Protein AF-A0A6N8WAD8-F1 (afdb_monomer)

Sequence (179 aa):
MDSSYLWHLTAAGLAFLLPAGLMLVAASGMSAQRAWDAALGGLAAFCLAGLGYWAAGFAFQFGSVGFFYTDHPELSALLRGWSPLPEGWGVGWIAAGLDGWFLTGPAATPAAMGLFLAHVPWSMTAALLPVLALRGRAPALATLTIALAVGAVVYPLAGNWVQGGGWLAALGSNVGLGH

Foldseek 3Di:
DPPVVVVLLVLLVVLLVQLVVVLCVLLVPDDPVLNVVSNVLSVLLLVLLLVLLLQALLQFQALCLCVVPVVCVLSVQSRDFDAPDDPVQDPQQGQGGHGCGNPDDSSVGPVSVSVSSNCSSVLSNQLSVVLSVCVVVDDSVVSSVSSNCSSNPVVSSVNNCCPNSHVVVCCCVRPNPDD

Solvent-accessible surface area (backbone atoms only — not comparable to full-atom values): 8756 Å² total; per-residue (Å²): 130,60,70,67,60,56,47,53,53,50,52,28,59,54,44,45,51,53,40,53,46,53,52,50,60,71,30,71,85,48,57,72,71,58,24,50,58,43,52,53,54,47,50,52,24,37,51,36,4,40,50,25,20,47,45,38,6,48,6,23,17,40,2,25,31,24,74,76,40,71,93,42,71,66,36,63,50,15,68,35,55,47,50,92,62,63,76,89,74,48,75,41,52,23,58,31,23,70,20,31,54,58,47,44,76,79,29,52,29,74,56,43,51,49,52,46,49,59,44,43,36,56,34,20,34,61,20,44,54,62,36,62,72,37,58,93,75,53,59,68,67,59,38,39,51,48,6,25,45,27,7,27,44,57,46,18,30,56,40,6,20,63,72,18,53,6,35,65,55,24,27,25,82,63,71,67,59,66,123

Radius of gyration: 17.93 Å; Cα contacts (8 Å, |Δi|>4): 319; chains: 1; bounding box: 43×31×56 Å

Nearest PDB structures (foldseek):
  6eu6-assembly1_A  TM=7.842E-01  e=1.563E-03  Candidatus Kuenenia stuttgartensis
  8qj4-assembly1_A  TM=7.627E-01  e=3.677E-03  Shewanella denitrificans OS217

Secondary structure (DSSP, 8-state):
--HHHHHHHHHHHHHTHHHHHHHHHHHTTS-HHHHHHHHHHHHHHHHHHHHHIIIIIHHHHHTTGGGT-TT-GGGTT---EE-SS-GGG-S--BSEE-S-GGG-GGG--HHHHHHHHHHHHHHHHHHHHHHHHTTTTS-HHHHHHHHHHIIIIIHHHHHHHHHSSBTTTTHHHHHS---

Structure (mmCIF, N/CA/C/O backbone):
data_AF-A0A6N8WAD8-F1
#
_entry.id   AF-A0A6N8WAD8-F1
#
loop_
_atom_site.group_PDB
_atom_site.id
_atom_site.type_symbol
_atom_site.label_atom_id
_atom_site.label_alt_id
_atom_site.label_comp_id
_atom_site.label_asym_id
_atom_site.label_entity_id
_atom_site.label_seq_id
_atom_site.pdbx_PDB_ins_code
_atom_site.Cartn_x
_atom_site.Cartn_y
_atom_site.Cartn_z
_atom_site.occupancy
_atom_site.B_iso_or_equiv
_atom_site.auth_seq_id
_atom_site.auth_comp_id
_atom_site.auth_asym_id
_atom_site.auth_atom_id
_atom_site.pdbx_PDB_model_num
ATOM 1 N N . MET A 1 1 ? 24.571 15.460 -0.069 1.00 57.84 1 MET A N 1
ATOM 2 C CA . MET A 1 1 ? 23.224 15.042 -0.508 1.00 57.84 1 MET A CA 1
ATOM 3 C C . MET A 1 1 ? 22.774 16.035 -1.556 1.00 57.84 1 MET A C 1
ATOM 5 O O . MET A 1 1 ? 22.773 17.221 -1.255 1.00 57.84 1 MET A O 1
ATOM 9 N N . ASP A 1 2 ? 22.458 15.571 -2.760 1.00 77.06 2 ASP A N 1
ATOM 10 C CA . ASP A 1 2 ? 21.898 16.427 -3.810 1.00 77.06 2 ASP A CA 1
ATOM 11 C C . ASP A 1 2 ? 20.565 17.036 -3.351 1.00 77.06 2 ASP A C 1
ATOM 13 O O . ASP A 1 2 ? 19.765 16.368 -2.687 1.00 77.06 2 ASP A O 1
ATOM 17 N N . SER A 1 3 ? 20.326 18.302 -3.708 1.00 80.44 3 SER A N 1
ATOM 18 C CA . SER A 1 3 ? 19.136 19.073 -3.301 1.00 80.44 3 SER A CA 1
ATOM 19 C C . SER A 1 3 ? 17.825 18.332 -3.607 1.00 80.44 3 SER A C 1
ATOM 21 O O . SER A 1 3 ? 16.908 18.294 -2.785 1.00 80.44 3 SER A O 1
ATOM 23 N N . SER A 1 4 ? 17.777 17.631 -4.743 1.00 82.00 4 SER A N 1
ATOM 24 C CA . SER A 1 4 ? 16.632 16.820 -5.155 1.00 82.00 4 SER A CA 1
ATOM 25 C C . SER A 1 4 ? 16.329 15.690 -4.170 1.00 82.00 4 SER A C 1
ATOM 27 O O . SER A 1 4 ? 15.173 15.491 -3.815 1.00 82.00 4 SER A O 1
ATOM 29 N N . TYR A 1 5 ? 17.326 14.958 -3.666 1.00 81.44 5 TYR A N 1
ATOM 30 C CA . TYR A 1 5 ? 17.075 13.856 -2.725 1.00 81.44 5 TYR A CA 1
ATOM 31 C C . TYR A 1 5 ? 16.538 14.354 -1.383 1.00 81.44 5 TYR A C 1
ATOM 33 O O . TYR A 1 5 ? 15.631 13.744 -0.817 1.00 81.44 5 TYR A O 1
ATOM 41 N N . LEU A 1 6 ? 17.058 15.483 -0.891 1.00 87.38 6 LEU A N 1
ATOM 42 C CA . LEU A 1 6 ? 16.557 16.104 0.335 1.00 87.38 6 LEU A CA 1
ATOM 43 C C . LEU A 1 6 ? 15.082 16.497 0.192 1.00 87.38 6 LEU A C 1
ATOM 45 O O . LEU A 1 6 ? 14.290 16.247 1.103 1.00 87.38 6 LEU A O 1
ATOM 49 N N . TRP A 1 7 ? 14.708 17.066 -0.956 1.00 89.81 7 TRP A N 1
ATOM 50 C CA . TRP A 1 7 ? 13.322 17.414 -1.252 1.00 89.81 7 TRP A CA 1
ATOM 51 C C . TRP A 1 7 ? 12.400 16.189 -1.231 1.00 89.81 7 TRP A C 1
ATOM 53 O O . TRP A 1 7 ? 11.401 16.203 -0.514 1.00 89.81 7 TRP A O 1
ATOM 63 N N . HIS A 1 8 ? 12.750 15.108 -1.938 1.00 88.88 8 HIS A N 1
ATOM 64 C CA . HIS A 1 8 ? 11.917 13.899 -1.985 1.00 88.88 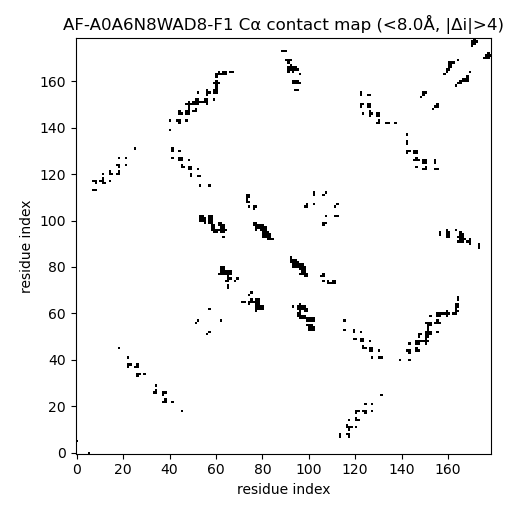8 HIS A CA 1
ATOM 65 C C . HIS A 1 8 ? 11.737 13.259 -0.602 1.00 88.88 8 HIS A C 1
ATOM 67 O O . HIS A 1 8 ? 10.624 12.880 -0.244 1.00 88.88 8 HIS A O 1
ATOM 73 N N . LEU A 1 9 ? 12.800 13.191 0.206 1.00 89.06 9 LEU A N 1
ATOM 74 C CA . LEU A 1 9 ? 12.714 12.669 1.574 1.00 89.06 9 LEU A CA 1
ATOM 75 C C . LEU A 1 9 ? 11.862 13.564 2.479 1.00 89.06 9 LEU A C 1
ATOM 77 O O . LEU A 1 9 ? 11.080 13.058 3.281 1.00 89.06 9 LEU A O 1
ATOM 81 N N . THR A 1 10 ? 11.975 14.885 2.329 1.00 93.19 10 THR A N 1
ATOM 82 C CA . THR A 1 10 ? 11.150 15.839 3.081 1.00 93.19 10 THR A CA 1
ATOM 83 C C . THR A 1 10 ? 9.679 15.698 2.699 1.00 93.19 10 THR A C 1
ATOM 85 O O . THR A 1 10 ? 8.828 15.601 3.579 1.00 93.19 10 THR A O 1
ATOM 88 N N . ALA A 1 11 ? 9.368 15.621 1.404 1.00 94.69 11 ALA A N 1
ATOM 89 C CA . ALA A 1 11 ? 8.007 15.423 0.914 1.00 94.69 11 ALA A CA 1
ATOM 90 C C . ALA A 1 11 ? 7.413 14.088 1.395 1.00 94.69 11 ALA A C 1
ATOM 92 O O . ALA A 1 11 ? 6.287 14.067 1.894 1.00 94.69 11 ALA A O 1
ATOM 93 N N . ALA A 1 12 ? 8.181 12.996 1.327 1.00 92.56 12 ALA A N 1
ATOM 94 C CA . ALA A 1 12 ? 7.777 11.695 1.861 1.00 92.56 12 ALA A CA 1
ATOM 95 C C . ALA A 1 12 ? 7.524 11.753 3.378 1.00 92.56 12 ALA A C 1
ATOM 97 O O . ALA A 1 12 ? 6.513 11.244 3.857 1.00 92.56 12 ALA A O 1
ATOM 98 N N . GLY A 1 13 ? 8.393 12.434 4.133 1.00 93.12 13 GLY A N 1
ATOM 99 C CA . GLY A 1 13 ? 8.212 12.662 5.567 1.00 93.12 13 GLY A CA 1
ATOM 100 C C . GLY A 1 13 ? 6.938 13.450 5.884 1.00 93.12 13 GLY A C 1
ATOM 101 O O . GLY A 1 13 ? 6.168 13.055 6.757 1.00 93.12 13 GLY A O 1
ATOM 102 N N . LEU A 1 14 ? 6.668 14.526 5.141 1.00 96.44 14 LEU A N 1
ATOM 103 C CA . LEU A 1 14 ? 5.450 15.326 5.296 1.00 96.44 14 LEU A CA 1
ATOM 104 C C . LEU A 1 14 ? 4.183 14.546 4.923 1.00 96.44 14 LEU A C 1
ATOM 106 O O . LEU A 1 14 ? 3.140 14.766 5.534 1.00 96.44 14 LEU A O 1
ATOM 110 N N . ALA A 1 15 ? 4.251 13.605 3.980 1.00 96.56 15 ALA A N 1
ATOM 111 C CA . ALA A 1 15 ? 3.099 12.793 3.590 1.00 96.56 15 ALA A CA 1
ATOM 112 C C . ALA A 1 15 ? 2.559 11.925 4.745 1.00 96.56 15 ALA A C 1
ATOM 114 O O . ALA A 1 15 ? 1.361 11.643 4.785 1.00 96.56 15 ALA A O 1
ATOM 115 N N . PHE A 1 16 ? 3.383 11.573 5.742 1.00 95.06 16 PHE A N 1
ATOM 116 C CA . PHE A 1 16 ? 2.923 10.892 6.963 1.00 95.06 16 PHE A CA 1
ATOM 117 C C . PHE A 1 16 ? 2.017 11.754 7.854 1.00 95.06 16 PHE A C 1
ATOM 119 O O . PHE A 1 16 ? 1.284 11.210 8.686 1.00 95.06 16 PHE A O 1
ATOM 126 N N . LEU A 1 17 ? 1.998 13.078 7.669 1.00 95.69 17 LEU A N 1
ATOM 127 C CA . LEU A 1 17 ? 1.079 13.957 8.394 1.00 95.69 17 LEU A CA 1
ATOM 128 C C . LEU A 1 17 ? -0.380 13.713 8.003 1.00 95.69 17 LEU A C 1
ATOM 130 O O . LEU A 1 17 ? -1.265 13.954 8.819 1.00 95.69 17 LEU A O 1
ATOM 134 N N . LEU A 1 18 ? -0.651 13.209 6.797 1.00 96.81 18 LEU A N 1
ATOM 135 C CA . LEU A 1 18 ? -2.012 12.930 6.345 1.00 96.81 18 LEU A CA 1
ATOM 136 C C . LEU A 1 18 ? -2.684 11.779 7.121 1.00 96.81 18 LEU A C 1
ATOM 138 O O . LEU A 1 18 ? -3.733 12.024 7.725 1.00 96.81 18 LEU A O 1
ATOM 142 N N . PRO A 1 19 ? -2.121 10.553 7.181 1.00 95.06 19 PRO A N 1
ATOM 143 C CA . PRO A 1 19 ? -2.725 9.480 7.968 1.00 95.06 19 PRO A CA 1
ATOM 144 C C . PRO A 1 19 ? -2.768 9.823 9.467 1.00 95.06 19 PRO A C 1
ATOM 146 O O . PRO A 1 19 ? -3.762 9.528 10.133 1.00 95.06 19 PRO A O 1
ATOM 149 N N . ALA A 1 20 ? -1.751 10.520 9.989 1.00 92.31 20 ALA A N 1
ATOM 150 C CA . ALA A 1 20 ? -1.756 11.013 11.367 1.00 92.31 20 ALA A CA 1
ATOM 151 C C . ALA A 1 20 ? -2.891 12.026 11.612 1.00 92.31 20 ALA A C 1
ATOM 153 O O . ALA A 1 20 ? -3.643 11.904 12.580 1.00 92.31 20 ALA A O 1
ATOM 154 N N . GLY A 1 21 ? -3.065 12.990 10.707 1.00 93.94 21 GLY A N 1
ATOM 155 C CA . GLY A 1 21 ? -4.125 13.992 10.760 1.00 93.94 21 GLY A CA 1
ATOM 156 C C . GLY A 1 21 ? -5.520 13.371 10.727 1.00 93.94 21 GLY A C 1
ATOM 157 O O . GLY A 1 21 ? -6.372 13.753 11.526 1.00 93.94 21 GLY A O 1
ATOM 158 N N . LEU A 1 22 ? -5.748 12.357 9.886 1.00 93.81 22 LEU A N 1
ATOM 159 C CA . LEU A 1 22 ? -7.024 11.631 9.845 1.00 93.81 22 LEU A CA 1
ATOM 160 C C . LEU A 1 22 ? -7.357 10.955 11.178 1.00 93.81 22 LEU A C 1
ATOM 162 O O . LEU A 1 22 ? -8.504 11.011 11.625 1.00 93.81 22 LEU A O 1
ATOM 166 N N . MET A 1 23 ? -6.368 10.350 11.840 1.00 91.31 23 MET A N 1
ATOM 167 C CA . MET A 1 23 ? -6.565 9.758 13.165 1.00 91.31 23 MET A CA 1
ATOM 168 C C . MET A 1 23 ? -6.922 10.814 14.218 1.00 91.31 23 MET A C 1
ATOM 170 O O . MET A 1 23 ? -7.825 10.586 15.024 1.00 91.31 23 MET A O 1
ATOM 174 N N . LEU A 1 24 ? -6.260 11.975 14.190 1.00 91.56 24 LEU A N 1
ATOM 175 C CA . LEU A 1 24 ? -6.550 13.087 15.100 1.00 91.56 24 LEU A CA 1
ATOM 176 C C . LEU A 1 24 ? -7.954 13.658 14.869 1.00 91.56 24 LEU A C 1
ATOM 178 O O . LEU A 1 24 ? -8.711 13.839 15.824 1.00 91.56 24 LEU A O 1
ATOM 182 N N . VAL A 1 25 ? -8.338 13.881 13.610 1.00 92.00 25 VAL A N 1
ATOM 183 C CA . VAL A 1 25 ? -9.683 14.351 13.243 1.00 92.00 25 VAL A CA 1
ATOM 184 C C . VAL A 1 25 ? -10.740 13.362 13.729 1.00 92.00 25 VAL A C 1
ATOM 186 O O . VAL A 1 25 ? -11.717 13.774 14.356 1.00 92.00 25 VAL A O 1
ATOM 189 N N . ALA A 1 26 ? -10.519 12.060 13.538 1.00 88.19 26 ALA A N 1
ATOM 190 C CA . ALA A 1 26 ? -11.439 11.026 14.002 1.00 88.19 26 ALA A CA 1
ATOM 191 C C . ALA A 1 26 ? -11.616 11.005 15.531 1.00 88.19 26 ALA A C 1
ATOM 193 O O . ALA A 1 26 ? -12.689 10.645 16.012 1.00 88.19 26 ALA A O 1
ATOM 194 N N . ALA A 1 27 ? -10.591 11.391 16.295 1.00 89.00 27 ALA A N 1
ATOM 195 C CA . ALA A 1 27 ? -10.641 11.431 17.755 1.00 89.00 27 ALA A CA 1
ATOM 196 C C . ALA A 1 27 ? -11.227 12.741 18.322 1.00 89.00 27 ALA A C 1
ATOM 198 O O . ALA A 1 27 ? -11.673 12.757 19.468 1.00 89.00 27 ALA A O 1
ATOM 199 N N . SER A 1 28 ? -11.262 13.824 17.537 1.00 88.56 28 SER A N 1
ATOM 200 C CA . SER A 1 28 ? -11.514 15.195 18.022 1.00 88.56 28 SER A CA 1
ATOM 201 C C . SER A 1 28 ? -12.879 15.438 18.689 1.00 88.56 28 SER A C 1
ATOM 203 O O . SER A 1 28 ? -13.003 16.346 19.506 1.00 88.56 28 SER A O 1
ATOM 205 N N . GLY A 1 29 ? -13.894 14.621 18.392 1.00 83.19 29 GLY A N 1
ATOM 206 C CA . GLY A 1 29 ? -15.238 14.712 18.985 1.00 83.19 29 GLY A CA 1
ATOM 207 C C . GLY A 1 29 ? -15.581 13.591 19.971 1.00 83.19 29 GLY A C 1
ATOM 208 O O . GLY A 1 29 ? -16.753 13.398 20.298 1.00 83.19 29 GLY A O 1
ATOM 209 N N . MET A 1 30 ? -14.602 12.786 20.390 1.00 90.56 30 MET A N 1
ATOM 210 C CA . MET A 1 30 ? -14.831 11.609 21.231 1.00 90.56 30 MET A CA 1
ATOM 211 C C . MET A 1 30 ? -14.630 11.909 22.719 1.00 90.56 30 MET A C 1
ATOM 213 O O . MET A 1 30 ? -13.822 12.750 23.101 1.00 90.56 30 MET A O 1
ATOM 217 N N . SER A 1 31 ? -15.330 11.165 23.584 1.00 91.44 31 SER A N 1
ATOM 218 C CA . SER A 1 31 ? -14.981 11.128 25.009 1.00 91.44 31 SER A CA 1
ATOM 219 C C . SER A 1 31 ? -13.583 10.531 25.197 1.00 91.44 31 SER A C 1
ATOM 221 O O . SER A 1 31 ? -13.152 9.718 24.379 1.00 91.44 31 SER A O 1
ATOM 223 N N . ALA A 1 32 ? -12.897 10.874 26.292 1.00 88.88 32 ALA A N 1
ATOM 224 C CA . ALA A 1 32 ? -11.514 10.449 26.538 1.00 88.88 32 ALA A CA 1
ATOM 225 C C . ALA A 1 32 ? -11.300 8.930 26.374 1.00 88.88 32 ALA A C 1
ATOM 227 O O . ALA A 1 32 ? -10.382 8.509 25.676 1.00 88.88 32 ALA A O 1
ATOM 228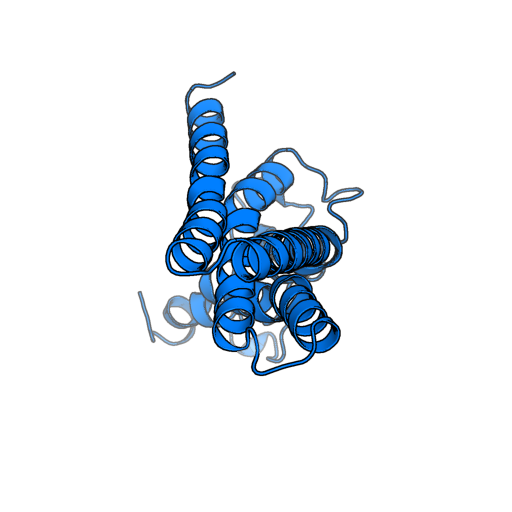 N N . GLN A 1 33 ? -12.201 8.107 26.927 1.00 85.56 33 GLN A N 1
ATOM 229 C CA . GLN A 1 33 ? -12.117 6.648 26.801 1.00 85.56 33 GLN A CA 1
ATOM 230 C C . GLN A 1 33 ? -12.209 6.184 25.338 1.00 85.56 33 GLN A C 1
ATOM 232 O O . GLN A 1 33 ? -11.395 5.392 24.873 1.00 85.56 33 GLN A O 1
ATOM 237 N N . ARG A 1 34 ? -13.173 6.727 24.582 1.00 87.38 34 ARG A N 1
ATOM 238 C CA . ARG A 1 34 ? -13.379 6.377 23.169 1.00 87.38 34 ARG A CA 1
ATOM 239 C C . ARG A 1 34 ? -12.254 6.899 22.281 1.00 87.38 34 ARG A C 1
ATOM 241 O O . ARG A 1 34 ? -11.918 6.248 21.297 1.00 87.38 34 ARG A O 1
ATOM 248 N N . ALA A 1 35 ? -11.676 8.048 22.626 1.00 90.00 35 ALA A N 1
ATOM 249 C CA . ALA A 1 35 ? -10.522 8.614 21.941 1.00 90.00 35 ALA A CA 1
ATOM 250 C C . ALA A 1 35 ? -9.285 7.719 22.102 1.00 90.00 35 ALA A C 1
ATOM 252 O O . ALA A 1 35 ? -8.542 7.542 21.141 1.00 90.00 35 ALA A O 1
ATOM 253 N N . TRP A 1 36 ? -9.094 7.099 23.272 1.00 88.06 36 TRP A N 1
ATOM 254 C CA . TRP A 1 36 ? -7.994 6.160 23.515 1.00 88.06 36 TRP A CA 1
ATOM 255 C C . TRP A 1 36 ? -8.124 4.885 22.688 1.00 88.06 36 TRP A C 1
ATOM 257 O O . TRP A 1 36 ? -7.205 4.531 21.946 1.00 88.06 36 TRP A O 1
ATOM 267 N N . ASP A 1 37 ? -9.301 4.259 22.714 1.00 87.75 37 ASP A N 1
ATOM 268 C CA . ASP A 1 37 ? -9.601 3.109 21.853 1.00 87.75 37 ASP A CA 1
ATOM 269 C C . ASP A 1 37 ? -9.462 3.483 20.368 1.00 87.75 37 ASP A C 1
ATOM 271 O O . ASP A 1 37 ? -9.062 2.670 19.523 1.00 87.75 37 ASP A O 1
ATOM 275 N N . ALA A 1 38 ? -9.760 4.743 20.032 1.00 88.25 38 ALA A N 1
ATOM 276 C CA . ALA A 1 38 ? -9.586 5.258 18.691 1.00 88.25 38 ALA A CA 1
ATOM 277 C C . ALA A 1 38 ? -8.140 5.406 18.256 1.00 88.25 38 ALA A C 1
ATOM 279 O O . ALA A 1 38 ? -7.777 4.886 17.194 1.00 88.25 38 ALA A O 1
ATOM 280 N N . ALA A 1 39 ? -7.323 6.037 19.085 1.00 89.25 39 ALA A N 1
ATOM 281 C CA . ALA A 1 39 ? -5.905 6.199 18.844 1.00 89.25 39 ALA A CA 1
ATOM 282 C C . ALA A 1 39 ? -5.209 4.838 18.715 1.00 89.25 39 ALA A C 1
ATOM 284 O O . ALA A 1 39 ? -4.517 4.609 17.727 1.00 89.25 39 ALA A O 1
ATOM 285 N N . LEU A 1 40 ? -5.457 3.904 19.641 1.00 90.75 40 LEU A N 1
ATOM 286 C CA . LEU A 1 40 ? -4.815 2.585 19.641 1.00 90.75 40 LEU A CA 1
ATOM 287 C C . LEU A 1 40 ? -5.217 1.741 18.429 1.00 90.75 40 LEU A C 1
ATOM 289 O O . LEU A 1 40 ? -4.353 1.227 17.721 1.00 90.75 40 LEU A O 1
ATOM 293 N N . GLY A 1 41 ? -6.519 1.633 18.145 1.00 92.25 41 GLY A N 1
ATOM 294 C CA . GLY A 1 41 ? -6.995 0.880 16.982 1.00 92.25 41 GLY A CA 1
ATOM 295 C C . GLY A 1 41 ? -6.547 1.499 15.656 1.00 92.25 41 GLY A C 1
ATOM 296 O O . GLY A 1 41 ? -6.196 0.779 14.724 1.00 92.25 41 GLY A O 1
ATOM 297 N N . GLY A 1 42 ? -6.513 2.835 15.581 1.00 93.19 42 GLY A N 1
ATOM 298 C CA . GLY A 1 42 ? -6.016 3.558 14.411 1.00 93.19 42 GLY A CA 1
ATOM 299 C C . GLY A 1 42 ? -4.519 3.348 14.199 1.00 93.19 42 GLY A C 1
ATOM 300 O O . GLY A 1 42 ? -4.107 3.052 13.084 1.00 93.19 42 GLY A O 1
ATOM 301 N N . LEU A 1 43 ? -3.720 3.410 15.269 1.00 93.38 43 LEU A N 1
ATOM 302 C CA . LEU A 1 43 ? -2.276 3.188 15.212 1.00 93.38 43 LEU A CA 1
ATOM 303 C C . LEU A 1 43 ? -1.951 1.749 14.802 1.00 93.38 43 LEU A C 1
ATOM 305 O O . LEU A 1 43 ? -1.088 1.526 13.957 1.00 93.38 43 LEU A O 1
ATOM 309 N N . ALA A 1 44 ? -2.671 0.769 15.350 1.00 95.94 44 ALA A N 1
ATOM 310 C CA . ALA A 1 44 ? -2.509 -0.630 14.974 1.00 95.94 44 ALA A CA 1
ATOM 311 C C . ALA A 1 44 ? -2.838 -0.862 13.489 1.00 95.94 44 ALA A C 1
ATOM 313 O O . ALA A 1 44 ? -2.069 -1.516 12.785 1.00 95.94 44 ALA A O 1
ATOM 314 N N . ALA A 1 45 ? -3.936 -0.284 12.991 1.00 96.56 45 ALA A N 1
ATOM 315 C CA . ALA A 1 45 ? -4.299 -0.348 11.577 1.00 96.56 45 ALA A CA 1
ATOM 316 C C . ALA A 1 45 ? -3.263 0.344 10.676 1.00 96.56 45 ALA A C 1
ATOM 318 O O . ALA A 1 45 ? -2.864 -0.219 9.660 1.00 96.56 45 ALA A O 1
ATOM 319 N N . PHE A 1 46 ? -2.794 1.528 11.073 1.00 95.62 46 PHE A N 1
ATOM 320 C CA . PHE A 1 46 ? -1.741 2.280 10.393 1.00 95.62 46 PHE A CA 1
ATOM 321 C C . PHE A 1 46 ? -0.452 1.455 10.255 1.00 95.62 46 PHE A C 1
ATOM 323 O O . PHE A 1 46 ? 0.067 1.294 9.150 1.00 95.62 46 PHE A O 1
ATOM 330 N N . CYS A 1 47 ? 0.029 0.862 11.352 1.00 96.94 47 CYS A N 1
ATOM 331 C CA . CYS A 1 47 ? 1.228 0.025 11.347 1.00 96.94 47 CYS A CA 1
ATOM 332 C C . CYS A 1 47 ? 1.039 -1.245 10.509 1.00 96.94 47 CYS A C 1
ATOM 334 O O . CYS A 1 47 ? 1.923 -1.594 9.730 1.00 96.94 47 CYS A O 1
ATOM 336 N N . LEU A 1 48 ? -0.108 -1.925 10.625 1.00 98.31 48 LEU A N 1
ATOM 337 C CA . LEU A 1 48 ? -0.396 -3.126 9.834 1.00 98.31 48 LEU A CA 1
ATOM 338 C C . LEU A 1 48 ? -0.476 -2.835 8.337 1.00 98.31 48 LEU A C 1
ATOM 340 O O . LEU A 1 48 ? 0.048 -3.615 7.548 1.00 98.31 48 LEU A O 1
ATOM 344 N N . ALA A 1 49 ? -1.089 -1.719 7.940 1.00 98.50 49 ALA A N 1
ATOM 345 C CA . ALA A 1 49 ? -1.127 -1.303 6.544 1.00 98.50 49 ALA A CA 1
ATOM 346 C C . ALA A 1 49 ? 0.286 -1.027 6.012 1.00 98.50 49 ALA A C 1
ATOM 348 O O . ALA A 1 49 ? 0.642 -1.503 4.937 1.00 98.50 49 ALA A O 1
ATOM 349 N N . GLY A 1 50 ? 1.117 -0.332 6.797 1.00 98.25 50 GLY A N 1
ATOM 350 C CA . GLY A 1 50 ? 2.525 -0.098 6.479 1.00 98.25 50 GLY A CA 1
ATOM 351 C C . GLY A 1 50 ? 3.336 -1.380 6.321 1.00 98.25 50 GLY A C 1
ATOM 352 O O . GLY A 1 50 ? 4.058 -1.537 5.340 1.00 98.25 50 GLY A O 1
ATOM 353 N N . LEU A 1 51 ? 3.194 -2.313 7.264 1.00 98.50 51 LEU A N 1
ATOM 354 C CA . LEU A 1 51 ? 3.865 -3.614 7.223 1.00 98.50 51 LEU A CA 1
ATOM 355 C C . LEU A 1 51 ? 3.387 -4.463 6.045 1.00 98.50 51 LEU A C 1
ATOM 357 O O . LEU A 1 51 ? 4.209 -5.077 5.372 1.00 98.50 51 LEU A O 1
ATOM 361 N N . GLY A 1 52 ? 2.083 -4.470 5.764 1.00 98.75 52 GLY A N 1
ATOM 362 C CA . GLY A 1 52 ? 1.522 -5.140 4.594 1.00 98.75 52 GLY A CA 1
ATOM 363 C C . GLY A 1 52 ? 2.066 -4.559 3.291 1.00 98.75 52 GLY A C 1
ATOM 364 O O . GLY A 1 52 ? 2.467 -5.304 2.395 1.00 98.75 52 GLY A O 1
ATOM 365 N N . TYR A 1 53 ? 2.151 -3.229 3.217 1.00 98.75 53 TYR A N 1
ATOM 366 C CA . TYR A 1 53 ? 2.725 -2.539 2.072 1.00 98.75 53 TYR A CA 1
ATOM 367 C C . TYR A 1 53 ? 4.209 -2.869 1.895 1.00 98.75 53 TYR A C 1
ATOM 369 O O . TYR A 1 53 ? 4.635 -3.196 0.797 1.00 98.75 53 TYR A O 1
ATOM 377 N N . TRP A 1 54 ? 4.996 -2.865 2.966 1.00 98.56 54 TRP A N 1
ATOM 378 C CA . TRP A 1 54 ? 6.408 -3.249 2.914 1.00 98.56 54 TRP A CA 1
ATOM 379 C C . TRP A 1 54 ? 6.619 -4.718 2.512 1.00 98.56 54 TRP A C 1
ATOM 381 O O . TRP A 1 54 ? 7.452 -5.014 1.658 1.00 98.56 54 TRP A O 1
ATOM 391 N N . ALA A 1 55 ? 5.866 -5.643 3.111 1.00 98.44 55 ALA A N 1
ATOM 392 C CA . ALA A 1 55 ? 6.059 -7.075 2.902 1.00 98.44 55 ALA A CA 1
ATOM 393 C C . ALA A 1 55 ? 5.667 -7.521 1.484 1.00 98.44 55 ALA A C 1
ATOM 395 O O . ALA A 1 55 ? 6.386 -8.302 0.860 1.00 98.44 55 ALA A O 1
ATOM 396 N N . ALA A 1 56 ? 4.536 -7.021 0.979 1.00 98.38 56 ALA A N 1
ATOM 397 C CA . ALA A 1 56 ? 3.940 -7.471 -0.280 1.00 98.38 56 ALA A CA 1
ATOM 398 C C . ALA A 1 56 ? 3.469 -6.324 -1.180 1.00 98.38 56 ALA A C 1
ATOM 400 O O . ALA A 1 56 ? 3.622 -6.396 -2.398 1.00 98.38 56 ALA A O 1
ATOM 401 N N . GLY A 1 57 ? 2.914 -5.256 -0.605 1.00 98.56 57 GLY A N 1
ATOM 402 C CA . GLY A 1 57 ? 2.288 -4.201 -1.398 1.00 98.56 57 GLY A CA 1
ATOM 403 C C . GLY A 1 57 ? 3.245 -3.476 -2.344 1.00 98.56 57 GLY A C 1
ATOM 404 O O . GLY A 1 57 ? 2.903 -3.251 -3.497 1.00 98.56 57 GLY A O 1
ATOM 405 N N . PHE A 1 58 ? 4.475 -3.185 -1.927 1.00 98.50 58 PHE A N 1
ATOM 406 C CA . PHE A 1 58 ? 5.474 -2.592 -2.810 1.00 98.50 58 PHE A CA 1
ATOM 407 C C . PHE A 1 58 ? 5.718 -3.477 -4.035 1.00 98.50 58 PHE A C 1
ATOM 409 O O . PHE A 1 58 ? 5.778 -2.969 -5.153 1.00 98.50 58 PHE A O 1
ATOM 416 N N . ALA A 1 59 ? 5.795 -4.795 -3.832 1.00 98.12 59 ALA A N 1
ATOM 417 C CA . ALA A 1 59 ? 6.026 -5.735 -4.915 1.00 98.12 59 ALA A CA 1
ATOM 418 C C . ALA A 1 59 ? 4.871 -5.736 -5.916 1.00 98.12 59 ALA A C 1
ATOM 420 O O . ALA A 1 59 ? 5.086 -5.605 -7.119 1.00 98.12 59 ALA A O 1
ATOM 421 N N . PHE A 1 60 ? 3.634 -5.791 -5.422 1.00 98.50 60 PHE A N 1
ATOM 422 C CA . PHE A 1 60 ? 2.464 -5.714 -6.289 1.00 98.50 60 PHE A CA 1
ATOM 423 C C . PHE A 1 60 ? 2.358 -4.381 -7.020 1.00 98.50 60 PHE A C 1
ATOM 425 O O . PHE A 1 60 ? 1.985 -4.373 -8.191 1.00 98.50 60 PHE A O 1
ATOM 432 N N . GLN A 1 61 ? 2.694 -3.273 -6.360 1.00 98.38 61 GLN A N 1
ATOM 433 C CA . GLN A 1 61 ? 2.569 -1.945 -6.941 1.00 98.38 61 GLN A CA 1
ATOM 434 C C . GLN A 1 61 ? 3.659 -1.662 -7.979 1.00 98.38 61 GLN A C 1
ATOM 436 O O . GLN A 1 61 ? 3.343 -1.224 -9.081 1.00 98.38 61 GLN A O 1
ATOM 441 N N . PHE A 1 62 ? 4.923 -1.938 -7.657 1.00 97.62 62 PHE A N 1
ATOM 442 C CA . PHE A 1 62 ? 6.083 -1.480 -8.429 1.00 97.62 62 PHE A CA 1
ATOM 443 C C . PHE A 1 62 ? 7.009 -2.597 -8.914 1.00 97.62 62 PHE A C 1
ATOM 445 O O . PHE A 1 62 ? 8.017 -2.306 -9.546 1.00 97.62 62 PHE A O 1
ATOM 452 N N . GLY A 1 63 ? 6.682 -3.871 -8.695 1.00 96.81 63 GLY A N 1
ATOM 453 C CA . GLY A 1 63 ? 7.546 -5.002 -9.058 1.00 96.81 63 GLY A CA 1
ATOM 454 C C . GLY A 1 63 ? 7.842 -5.171 -10.551 1.00 96.81 63 GLY A C 1
ATOM 455 O O . GLY A 1 63 ? 8.688 -5.977 -10.913 1.00 96.81 63 GLY A O 1
ATOM 456 N N . SER A 1 64 ? 7.174 -4.412 -11.415 1.00 94.56 64 SER A N 1
ATOM 457 C CA . SER A 1 64 ? 7.403 -4.374 -12.863 1.00 94.56 64 SER A CA 1
ATOM 458 C C . SER A 1 64 ? 7.797 -2.990 -13.383 1.00 94.56 64 SER A C 1
ATOM 460 O O . SER A 1 64 ? 7.826 -2.778 -14.594 1.00 94.56 64 SER A O 1
ATOM 462 N N . VAL A 1 65 ? 8.036 -2.021 -12.494 1.00 93.56 65 VAL A N 1
ATOM 463 C CA . VAL A 1 65 ? 8.209 -0.610 -12.870 1.00 93.56 65 VAL A CA 1
ATOM 464 C C . VAL A 1 65 ? 9.437 -0.394 -13.760 1.00 93.56 65 VAL A C 1
ATOM 466 O O . VAL A 1 65 ? 9.430 0.491 -14.612 1.00 93.56 65 VAL A O 1
ATOM 469 N N . GLY A 1 66 ? 10.464 -1.241 -13.641 1.00 92.06 66 GLY A N 1
ATOM 470 C CA . GLY A 1 66 ? 11.687 -1.147 -14.436 1.00 92.06 66 GLY A CA 1
ATOM 471 C C . GLY A 1 66 ? 11.466 -1.306 -15.944 1.00 92.06 66 GLY A C 1
ATOM 472 O O . GLY A 1 66 ? 12.260 -0.784 -16.720 1.00 92.06 66 GLY A O 1
ATOM 473 N N . PHE A 1 67 ? 10.371 -1.944 -16.382 1.00 88.06 67 PHE A N 1
ATOM 474 C CA . PHE A 1 67 ? 10.034 -2.038 -17.809 1.00 88.06 67 PHE A CA 1
ATOM 475 C C . PHE A 1 67 ? 9.686 -0.691 -18.446 1.00 88.06 67 PHE A C 1
ATOM 477 O O . PHE A 1 67 ? 9.864 -0.524 -19.649 1.00 88.06 67 PHE A O 1
ATOM 484 N N . PHE A 1 68 ? 9.173 0.251 -17.656 1.00 84.81 68 PHE A N 1
ATOM 485 C CA . PHE A 1 68 ? 8.632 1.520 -18.156 1.00 84.81 68 PHE A CA 1
ATOM 486 C C . PHE A 1 68 ? 9.570 2.699 -17.905 1.00 84.81 68 PHE A C 1
ATOM 488 O O . PHE A 1 68 ? 9.399 3.759 -18.496 1.00 84.81 68 PHE A O 1
ATOM 495 N N . TYR A 1 69 ? 10.576 2.504 -17.052 1.00 86.38 69 TYR A N 1
ATOM 496 C CA . TYR A 1 69 ? 11.556 3.512 -16.662 1.00 86.38 69 TYR A CA 1
ATOM 497 C C . TYR A 1 69 ? 12.970 3.025 -16.998 1.00 86.38 69 TYR A C 1
ATOM 499 O O . TYR A 1 69 ? 13.823 2.882 -16.123 1.00 86.38 69 TYR A O 1
ATOM 507 N N . THR A 1 70 ? 13.218 2.755 -18.283 1.00 83.94 70 THR A N 1
ATOM 508 C CA . THR A 1 70 ? 14.478 2.174 -18.785 1.00 83.94 70 THR A CA 1
ATOM 509 C C . THR A 1 70 ? 15.698 3.068 -18.570 1.00 83.94 70 THR A C 1
ATOM 511 O O . THR A 1 70 ? 16.811 2.562 -18.457 1.00 83.94 70 THR A O 1
ATOM 514 N N . ASP A 1 71 ? 15.492 4.381 -18.445 1.00 87.44 71 ASP A N 1
ATOM 515 C CA . ASP A 1 71 ? 16.555 5.355 -18.166 1.00 87.44 71 ASP A CA 1
ATOM 516 C C . ASP A 1 71 ? 16.991 5.362 -16.686 1.00 87.44 71 ASP A C 1
ATOM 518 O O . ASP A 1 71 ? 17.933 6.061 -16.309 1.00 87.44 71 ASP A O 1
ATOM 522 N N . HIS A 1 72 ? 16.332 4.569 -15.832 1.00 88.12 72 HIS A N 1
ATOM 523 C CA . HIS A 1 72 ? 16.625 4.444 -14.406 1.00 88.12 72 HIS A CA 1
ATOM 524 C C . HIS A 1 72 ? 17.212 3.057 -14.078 1.00 88.12 72 HIS A C 1
ATOM 526 O O . HIS A 1 72 ? 16.481 2.162 -13.641 1.00 88.12 72 HIS A O 1
ATOM 532 N N . PRO A 1 73 ? 18.541 2.856 -14.212 1.00 89.06 73 PRO A N 1
ATOM 533 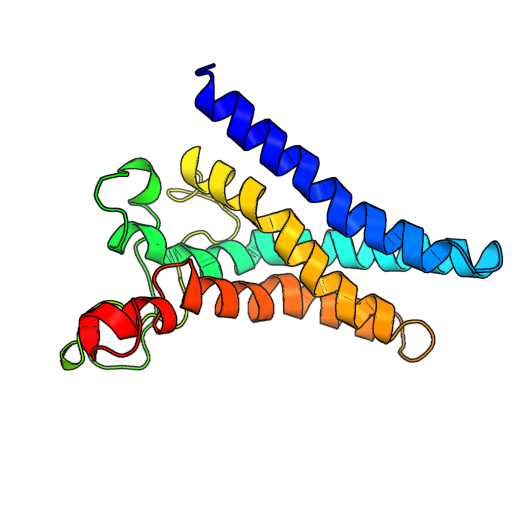C CA . PRO A 1 73 ? 19.180 1.552 -13.986 1.00 89.06 73 PRO A CA 1
ATOM 534 C C . PRO A 1 73 ? 18.990 1.023 -12.555 1.00 89.06 73 PRO A C 1
ATOM 536 O O . PRO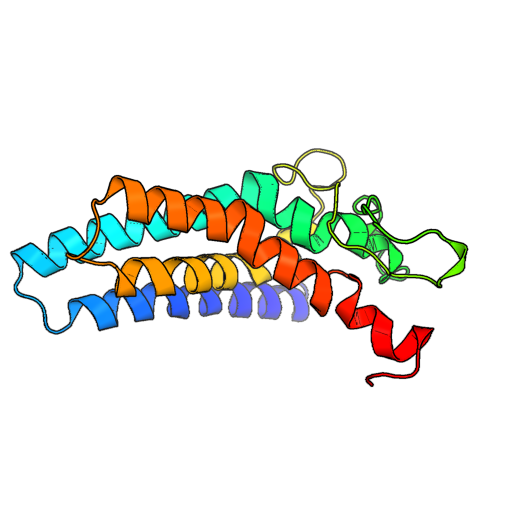 A 1 73 ? 18.975 -0.186 -12.331 1.00 89.06 73 PRO A O 1
ATOM 539 N N . GLU A 1 74 ? 18.761 1.919 -11.597 1.00 89.81 74 GLU A N 1
ATOM 540 C CA . GLU A 1 74 ? 18.462 1.631 -10.188 1.00 89.81 74 GLU A CA 1
ATOM 541 C C . GLU A 1 74 ? 17.176 0.798 -9.983 1.00 89.81 74 GLU A C 1
ATOM 543 O O . GLU A 1 74 ? 16.971 0.222 -8.911 1.00 89.81 74 GLU A O 1
ATOM 548 N N . LEU A 1 75 ? 16.284 0.763 -10.983 1.00 92.50 75 LEU A N 1
ATOM 549 C CA . LEU A 1 75 ? 15.007 0.035 -10.972 1.00 92.50 75 LEU A CA 1
ATOM 550 C C . LEU A 1 75 ? 15.056 -1.266 -11.790 1.00 92.50 75 LEU A C 1
ATOM 552 O O . LEU A 1 75 ? 14.053 -1.969 -11.893 1.00 92.50 75 LEU A O 1
ATOM 556 N N . SER A 1 76 ? 16.223 -1.625 -12.333 1.00 91.19 76 SER A N 1
ATOM 557 C CA . SER A 1 76 ? 16.419 -2.826 -13.164 1.00 91.19 76 SER A CA 1
ATOM 558 C C . SER A 1 76 ? 16.191 -4.153 -12.431 1.00 91.19 76 SER A C 1
ATOM 560 O O . SER A 1 76 ? 16.105 -5.200 -13.063 1.00 91.19 76 SER A O 1
ATOM 562 N N . ALA A 1 77 ? 16.060 -4.132 -11.105 1.00 93.75 77 ALA A N 1
ATOM 563 C CA . ALA A 1 77 ? 15.684 -5.300 -10.312 1.00 93.75 77 ALA A CA 1
ATOM 564 C C . ALA A 1 77 ? 14.160 -5.522 -10.206 1.00 93.75 77 ALA A C 1
ATOM 566 O O . ALA A 1 77 ? 13.737 -6.490 -9.577 1.00 93.75 77 ALA A O 1
ATOM 567 N N . LEU A 1 78 ? 13.339 -4.627 -10.769 1.00 96.06 78 LEU A N 1
ATOM 568 C CA . LEU A 1 78 ? 11.874 -4.649 -10.697 1.00 96.06 78 LEU A CA 1
ATOM 569 C C . LEU A 1 78 ? 11.276 -4.898 -12.090 1.00 96.06 78 LEU A C 1
ATOM 571 O O . LEU A 1 78 ? 10.705 -3.993 -12.706 1.00 96.06 78 LEU A O 1
ATOM 575 N N . LEU A 1 79 ? 11.460 -6.115 -12.608 1.00 94.38 79 LEU A N 1
ATOM 576 C CA . LEU A 1 79 ? 11.191 -6.486 -14.006 1.00 94.38 79 LEU A CA 1
ATOM 577 C C . LEU A 1 79 ? 10.245 -7.683 -14.138 1.00 94.38 79 LEU A C 1
ATOM 579 O O . LEU A 1 79 ? 10.182 -8.313 -15.190 1.00 94.38 79 LEU A O 1
ATOM 583 N N . ARG A 1 80 ? 9.505 -8.053 -13.097 1.00 93.94 80 ARG A N 1
ATOM 584 C CA . ARG A 1 80 ? 8.519 -9.131 -13.194 1.00 93.94 80 ARG A CA 1
ATOM 585 C C . ARG A 1 80 ? 7.135 -8.574 -12.943 1.00 93.94 80 ARG A C 1
ATOM 587 O O . ARG A 1 80 ? 6.835 -8.064 -11.870 1.00 93.94 80 ARG A O 1
ATOM 594 N N . GLY A 1 81 ? 6.277 -8.705 -13.945 1.00 93.88 81 GLY A N 1
ATOM 595 C CA . GLY A 1 81 ? 4.861 -8.382 -13.859 1.00 93.88 81 GLY A CA 1
ATOM 596 C C . GLY A 1 81 ? 4.028 -9.541 -14.376 1.00 93.88 81 GLY A C 1
ATOM 597 O O . GLY A 1 81 ? 4.431 -10.249 -15.296 1.00 93.88 81 GLY A O 1
ATOM 598 N N . TRP A 1 82 ? 2.865 -9.742 -13.775 1.00 94.38 82 TRP A N 1
ATOM 599 C CA . TRP A 1 82 ? 1.858 -10.661 -14.271 1.00 94.38 82 TRP A CA 1
ATOM 600 C C . TRP A 1 82 ? 0.844 -9.906 -15.134 1.00 94.38 82 TRP A C 1
ATOM 602 O O . TRP A 1 82 ? 0.291 -8.892 -14.702 1.00 94.38 82 TRP A O 1
ATOM 612 N N . SER A 1 83 ? 0.587 -10.420 -16.338 1.00 92.19 83 SER A N 1
ATOM 613 C CA . SER A 1 83 ? -0.435 -9.925 -17.263 1.00 92.19 83 SER A CA 1
ATOM 614 C C . SER A 1 83 ? -1.478 -11.020 -17.509 1.00 92.19 83 SER A C 1
ATOM 616 O O . SER A 1 83 ? -1.095 -12.152 -17.815 1.00 92.19 83 SER A O 1
ATOM 618 N N . PRO A 1 84 ? -2.785 -10.712 -17.422 1.00 86.88 84 PRO A N 1
ATOM 619 C CA . PRO A 1 84 ? -3.837 -11.626 -17.854 1.00 86.88 84 PRO A CA 1
ATOM 620 C C . PRO A 1 84 ? -3.995 -11.664 -19.382 1.00 86.88 84 PRO A C 1
ATOM 622 O O . PRO A 1 84 ? -4.653 -12.564 -19.901 1.00 86.88 84 PRO A O 1
ATOM 625 N N . LEU A 1 85 ? -3.436 -10.684 -20.101 1.00 87.12 85 LEU A N 1
ATOM 626 C CA . LEU A 1 85 ? -3.544 -10.573 -21.551 1.00 87.12 85 LEU A CA 1
ATOM 627 C C . LEU A 1 85 ? -2.289 -11.124 -22.247 1.00 87.12 85 LEU A C 1
ATOM 629 O O . LEU A 1 85 ? -1.177 -10.927 -21.744 1.00 87.12 85 LEU A O 1
ATOM 633 N N . PRO A 1 86 ? -2.451 -11.790 -23.407 1.00 80.94 86 PRO A N 1
ATOM 634 C CA . PRO A 1 86 ? -1.324 -12.275 -24.190 1.00 80.94 86 PRO A CA 1
ATOM 635 C C . PRO A 1 86 ? -0.525 -11.119 -24.807 1.00 80.94 86 PRO A C 1
ATOM 637 O O . PRO A 1 86 ? -1.075 -10.063 -25.115 1.00 80.94 86 PRO A O 1
ATOM 640 N N . GLU A 1 87 ? 0.763 -11.361 -25.064 1.00 74.62 87 GLU A N 1
ATOM 641 C CA . GLU A 1 87 ? 1.739 -10.371 -25.563 1.00 74.62 87 GLU A CA 1
ATOM 642 C C . GLU A 1 87 ? 1.311 -9.661 -26.865 1.00 74.62 87 GLU A C 1
ATOM 644 O O . GLU A 1 87 ? 1.717 -8.533 -27.129 1.00 74.62 87 GLU A O 1
ATOM 649 N N . GLY A 1 88 ? 0.438 -10.283 -27.666 1.00 77.56 88 GLY A N 1
ATOM 650 C CA . GLY A 1 88 ? -0.071 -9.716 -28.920 1.00 77.56 88 GLY A CA 1
ATOM 651 C C . GLY A 1 88 ? -1.043 -8.536 -28.774 1.00 77.56 88 GLY A C 1
ATOM 652 O O . GLY A 1 88 ? -1.400 -7.936 -29.783 1.00 77.56 88 GLY A O 1
ATOM 653 N N . TRP A 1 89 ? -1.484 -8.195 -27.558 1.00 79.06 89 TRP A N 1
ATOM 654 C CA . TRP A 1 89 ? -2.406 -7.074 -27.301 1.00 79.06 89 TRP A CA 1
ATOM 655 C C . TRP A 1 89 ? -1.705 -5.728 -27.068 1.00 79.06 89 TRP A C 1
ATOM 657 O O . TRP A 1 89 ? -2.372 -4.724 -26.821 1.00 79.06 89 TRP A O 1
ATOM 667 N N . GLY A 1 90 ? -0.374 -5.690 -27.132 1.00 76.12 90 GLY A N 1
ATOM 668 C CA . GLY A 1 90 ? 0.433 -4.507 -26.836 1.00 76.12 90 GLY A CA 1
ATOM 669 C C . GLY A 1 90 ? 1.212 -4.643 -25.528 1.00 76.12 90 GLY A C 1
ATOM 670 O O . GLY A 1 90 ? 1.148 -5.664 -24.842 1.00 76.12 90 GLY A O 1
ATOM 671 N N . VAL A 1 91 ? 1.977 -3.608 -25.185 1.00 78.56 91 VAL A N 1
ATOM 672 C CA . VAL A 1 91 ? 2.876 -3.605 -24.019 1.00 78.56 91 VAL A CA 1
ATOM 673 C C . VAL A 1 91 ? 2.171 -2.960 -22.826 1.00 78.56 91 VAL A C 1
ATOM 675 O O . VAL A 1 91 ? 1.416 -2.010 -22.992 1.00 78.56 91 VAL A O 1
ATOM 678 N N . GLY A 1 92 ? 2.425 -3.435 -21.606 1.00 81.00 92 GLY A N 1
ATOM 679 C CA . GLY A 1 92 ? 1.956 -2.751 -20.393 1.00 81.00 92 GLY A CA 1
ATOM 680 C C . GLY A 1 92 ? 0.611 -3.208 -19.832 1.00 81.00 92 GLY A C 1
ATOM 681 O O . GLY A 1 92 ? 0.074 -2.564 -18.939 1.00 81.00 92 GLY A O 1
ATOM 682 N N . TRP A 1 93 ? 0.084 -4.357 -20.261 1.00 89.50 93 TRP A N 1
ATOM 683 C CA . TRP A 1 93 ? -1.115 -4.983 -19.675 1.00 89.50 93 TRP A CA 1
ATOM 684 C C . TRP A 1 93 ? -0.867 -5.645 -18.308 1.00 89.50 93 TRP A C 1
ATOM 686 O O . TRP A 1 93 ? -1.418 -6.697 -17.991 1.00 89.50 93 TRP A O 1
ATOM 696 N N . ILE A 1 94 ? -0.015 -5.045 -17.480 1.00 92.75 94 ILE A N 1
ATOM 697 C CA . ILE A 1 94 ? 0.375 -5.618 -16.195 1.00 92.75 94 ILE A CA 1
ATOM 698 C C . ILE A 1 94 ? -0.748 -5.385 -15.183 1.00 92.75 94 ILE A C 1
ATOM 700 O O . ILE A 1 94 ? -1.254 -4.274 -15.018 1.00 92.75 94 ILE A O 1
ATOM 704 N N . ALA A 1 95 ? -1.167 -6.459 -14.522 1.00 94.69 95 ALA A N 1
ATOM 705 C CA . ALA A 1 95 ? -2.168 -6.413 -13.465 1.00 94.69 95 ALA A CA 1
ATOM 706 C C . ALA A 1 95 ? -1.543 -6.452 -12.064 1.00 94.69 95 ALA A C 1
ATOM 708 O O . ALA A 1 95 ? -2.187 -6.005 -11.115 1.00 94.69 95 ALA A O 1
ATOM 709 N N . ALA A 1 96 ? -0.327 -6.989 -11.923 1.00 97.12 96 ALA A N 1
ATOM 710 C CA . ALA A 1 96 ? 0.412 -7.004 -10.664 1.00 97.12 96 ALA A CA 1
ATOM 711 C C . ALA A 1 96 ? 1.925 -7.128 -10.896 1.00 97.12 96 ALA A C 1
ATOM 713 O O . ALA A 1 96 ? 2.356 -7.944 -11.711 1.00 97.12 96 ALA A O 1
ATOM 714 N N . GLY A 1 97 ? 2.734 -6.384 -10.141 1.00 97.06 97 GLY A N 1
ATOM 715 C CA . GLY A 1 97 ? 4.177 -6.615 -10.034 1.00 97.06 97 GLY A CA 1
ATOM 716 C C . GLY A 1 97 ? 4.516 -7.853 -9.188 1.00 97.06 97 GLY A C 1
ATOM 717 O O . GLY A 1 97 ? 3.715 -8.300 -8.367 1.00 97.06 97 GLY A O 1
ATOM 718 N N . LEU A 1 98 ? 5.702 -8.427 -9.406 1.00 96.56 98 LEU A N 1
ATOM 719 C CA . LEU A 1 98 ? 6.157 -9.690 -8.808 1.00 96.56 98 LEU A CA 1
ATOM 720 C C . LEU A 1 98 ? 7.595 -9.643 -8.247 1.00 96.56 98 LEU A C 1
ATOM 722 O O . LEU A 1 98 ? 8.067 -10.657 -7.724 1.00 96.56 98 LEU A O 1
ATOM 726 N N . ASP A 1 99 ? 8.290 -8.508 -8.333 1.00 97.50 99 ASP A N 1
ATOM 727 C CA . ASP A 1 99 ? 9.585 -8.254 -7.679 1.00 97.50 99 ASP A CA 1
ATOM 728 C C . ASP A 1 99 ? 9.458 -7.254 -6.533 1.00 97.50 99 ASP A C 1
ATOM 730 O O . ASP A 1 99 ? 8.571 -6.415 -6.543 1.00 97.50 99 ASP A O 1
ATOM 734 N N . GLY A 1 100 ? 10.375 -7.298 -5.562 1.00 96.88 100 GLY A N 1
ATOM 735 C CA . GLY A 1 100 ? 10.400 -6.338 -4.448 1.00 96.88 100 GLY A CA 1
ATOM 736 C C . GLY A 1 100 ? 9.741 -6.817 -3.155 1.00 96.88 100 GLY A C 1
ATOM 737 O O . GLY A 1 100 ? 9.468 -6.004 -2.274 1.00 96.88 100 GLY A O 1
ATOM 738 N N . TRP A 1 101 ? 9.506 -8.124 -3.008 1.00 97.94 101 TRP A N 1
ATOM 739 C CA . TRP A 1 101 ? 9.009 -8.719 -1.763 1.00 97.94 101 TRP A CA 1
ATOM 740 C C . TRP A 1 101 ? 9.921 -8.370 -0.587 1.00 97.94 101 TRP A C 1
ATOM 742 O O . TRP A 1 101 ? 11.144 -8.545 -0.656 1.00 97.94 101 TRP A O 1
ATOM 752 N N . PHE A 1 102 ? 9.318 -7.860 0.488 1.00 98.00 102 PHE A N 1
ATOM 753 C CA . PHE A 1 102 ? 10.016 -7.363 1.677 1.00 98.00 102 PHE A CA 1
ATOM 754 C C . PHE A 1 102 ? 11.079 -6.279 1.402 1.00 98.00 102 PHE A C 1
ATOM 756 O O . PHE A 1 102 ? 11.855 -5.958 2.301 1.00 98.00 102 PHE A O 1
ATOM 763 N N . LEU A 1 103 ? 11.148 -5.722 0.183 1.00 96.56 103 LEU A N 1
ATOM 764 C CA . LEU A 1 103 ? 12.239 -4.84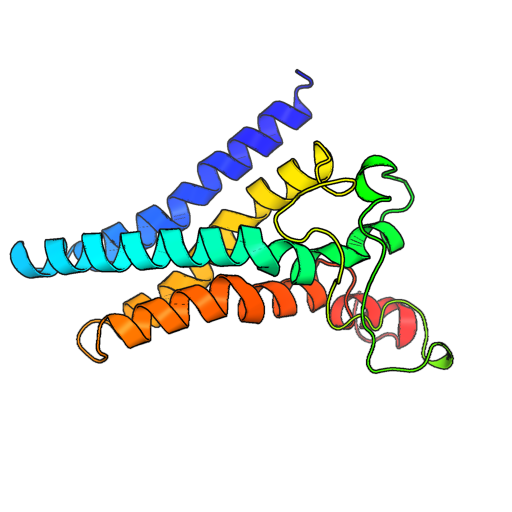8 -0.270 1.00 96.56 103 LEU A CA 1
ATOM 765 C C . LEU A 1 103 ? 13.629 -5.421 0.044 1.00 96.56 103 LEU A C 1
ATOM 767 O O . LEU A 1 103 ? 14.507 -4.736 0.562 1.00 96.56 103 LEU A O 1
ATOM 771 N N . THR A 1 104 ? 13.821 -6.707 -0.245 1.00 96.06 104 THR A N 1
ATOM 772 C CA . THR A 1 104 ? 15.084 -7.414 0.009 1.00 96.06 104 THR A CA 1
ATOM 773 C C . THR A 1 104 ? 15.811 -7.786 -1.283 1.00 96.06 104 THR A C 1
ATOM 775 O O . THR A 1 104 ? 15.247 -7.755 -2.379 1.00 96.06 104 THR A O 1
ATOM 778 N N . GLY A 1 105 ? 17.087 -8.160 -1.150 1.00 94.38 105 GLY A N 1
ATOM 779 C CA . GLY A 1 105 ? 17.889 -8.664 -2.263 1.00 94.38 105 GLY A CA 1
ATOM 780 C C . GLY A 1 105 ? 18.131 -7.604 -3.347 1.00 94.38 105 GLY A C 1
ATOM 781 O O . GLY A 1 105 ? 18.340 -6.439 -3.009 1.00 94.38 105 GLY A O 1
ATOM 782 N N . PRO A 1 106 ? 18.104 -7.978 -4.641 1.00 92.88 106 PRO A N 1
ATOM 783 C CA . PRO A 1 106 ? 18.374 -7.051 -5.744 1.00 92.88 106 PRO A CA 1
ATOM 784 C C . PRO A 1 106 ? 17.440 -5.836 -5.788 1.00 92.88 106 PRO A C 1
ATOM 786 O O . PRO A 1 106 ? 17.833 -4.783 -6.274 1.00 92.88 106 PRO A O 1
ATOM 789 N N . ALA A 1 107 ? 16.220 -5.966 -5.260 1.00 92.50 107 ALA A N 1
ATOM 790 C CA . ALA A 1 107 ? 15.230 -4.894 -5.222 1.00 92.50 107 ALA A CA 1
ATOM 791 C C . ALA A 1 107 ? 15.463 -3.870 -4.095 1.00 92.50 107 ALA A C 1
ATOM 793 O O . ALA A 1 107 ? 14.787 -2.846 -4.066 1.00 92.50 107 ALA A O 1
ATOM 794 N N . ALA A 1 108 ? 16.402 -4.109 -3.172 1.00 94.25 108 ALA A N 1
ATOM 795 C CA . ALA A 1 108 ? 16.718 -3.215 -2.054 1.00 94.25 108 ALA A CA 1
ATOM 796 C C . ALA A 1 108 ? 17.609 -2.027 -2.477 1.00 94.25 108 ALA A C 1
ATOM 798 O O . ALA A 1 108 ? 18.599 -1.703 -1.816 1.00 94.25 108 ALA A O 1
ATOM 799 N N . THR A 1 109 ? 17.300 -1.397 -3.613 1.00 93.56 109 THR A N 1
ATOM 800 C CA . THR A 1 109 ? 18.068 -0.261 -4.135 1.00 93.56 109 THR A CA 1
ATOM 801 C C . THR A 1 109 ? 17.634 1.048 -3.466 1.00 93.56 109 THR A C 1
ATOM 803 O O . THR A 1 109 ? 16.490 1.167 -3.010 1.00 93.56 109 THR A O 1
ATOM 806 N N . PRO A 1 110 ? 18.500 2.079 -3.418 1.00 91.00 110 PRO A N 1
ATOM 807 C CA . PRO A 1 110 ? 18.117 3.391 -2.895 1.00 91.00 110 PRO A CA 1
ATOM 808 C C . PRO A 1 110 ? 16.888 3.990 -3.596 1.00 91.00 110 PRO A C 1
ATOM 810 O O . PRO A 1 110 ? 16.044 4.596 -2.937 1.00 91.00 110 PRO A O 1
ATOM 813 N N . ALA A 1 111 ? 16.751 3.780 -4.910 1.00 91.19 111 ALA A N 1
ATOM 814 C CA . ALA A 1 111 ? 15.597 4.241 -5.677 1.00 91.19 111 ALA A CA 1
ATOM 815 C C . ALA A 1 111 ? 14.305 3.509 -5.281 1.00 91.19 111 ALA A C 1
ATOM 817 O O . ALA A 1 111 ? 13.280 4.156 -5.063 1.00 91.19 111 ALA A O 1
ATOM 818 N N . ALA A 1 112 ? 14.354 2.182 -5.115 1.00 94.75 112 ALA A N 1
ATOM 819 C CA . ALA A 1 112 ? 13.210 1.397 -4.655 1.00 94.75 112 ALA A CA 1
ATOM 820 C C . ALA A 1 112 ? 12.783 1.785 -3.229 1.00 94.75 112 ALA A C 1
ATOM 822 O O . ALA A 1 112 ? 11.593 1.966 -2.972 1.00 94.75 112 ALA A O 1
ATOM 823 N N . MET A 1 113 ? 13.737 2.011 -2.316 1.00 93.94 113 MET A N 1
ATOM 824 C CA . MET A 1 113 ? 13.436 2.544 -0.981 1.00 93.94 113 MET A CA 1
ATOM 825 C C . MET A 1 113 ? 12.829 3.951 -1.041 1.00 93.94 113 MET A C 1
ATOM 827 O O . MET A 1 113 ? 11.901 4.248 -0.289 1.00 93.94 113 MET A O 1
ATOM 831 N N . GLY A 1 114 ? 13.317 4.813 -1.935 1.00 93.56 114 GLY A N 1
ATOM 832 C CA . GLY A 1 114 ? 12.746 6.141 -2.167 1.00 93.56 114 GLY A CA 1
ATOM 833 C C . GLY A 1 114 ? 11.290 6.071 -2.633 1.00 93.56 114 GLY A C 1
ATOM 834 O O . GLY A 1 114 ? 10.430 6.734 -2.051 1.00 93.56 114 GLY A O 1
ATOM 835 N N . LEU A 1 115 ? 10.994 5.211 -3.613 1.00 94.19 115 LEU A N 1
ATOM 836 C CA . LEU A 1 115 ? 9.628 4.935 -4.074 1.00 94.19 115 LEU A CA 1
ATOM 837 C C . LEU A 1 115 ? 8.753 4.381 -2.946 1.00 94.19 115 LEU A C 1
ATOM 839 O O . LEU A 1 115 ? 7.625 4.829 -2.752 1.00 94.19 115 LEU A O 1
ATOM 843 N N . PHE A 1 116 ? 9.270 3.443 -2.154 1.00 96.88 116 PHE A N 1
ATOM 844 C CA . PHE A 1 11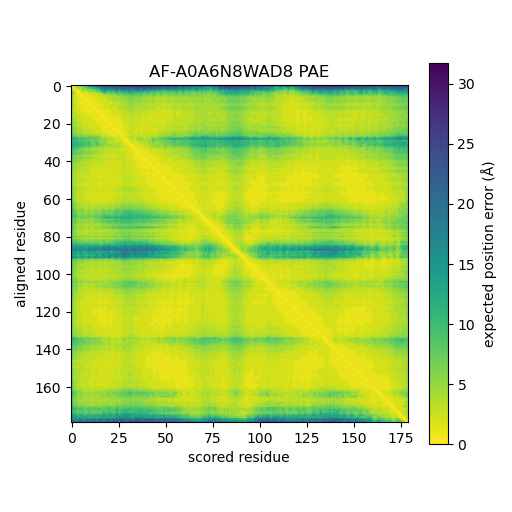6 ? 8.549 2.916 -1.001 1.00 96.88 116 PHE A CA 1
ATOM 845 C C . PHE A 1 116 ? 8.167 4.024 -0.015 1.00 96.88 116 PHE A C 1
ATOM 847 O O . PHE A 1 116 ? 6.994 4.134 0.345 1.00 96.88 116 PHE A O 1
ATOM 854 N N . LEU A 1 117 ? 9.123 4.870 0.380 1.00 95.94 117 LEU A N 1
ATOM 855 C CA . LEU A 1 117 ? 8.884 5.974 1.312 1.00 95.94 117 LEU A CA 1
ATOM 856 C C . LEU A 1 117 ? 7.897 7.000 0.751 1.00 95.94 117 LEU A C 1
ATOM 858 O O . LEU A 1 117 ? 7.082 7.529 1.502 1.00 95.94 117 LEU A O 1
ATOM 862 N N . ALA A 1 118 ? 7.931 7.252 -0.558 1.00 95.50 118 ALA A N 1
ATOM 863 C CA . ALA A 1 118 ? 6.991 8.151 -1.215 1.00 95.50 118 ALA A CA 1
ATOM 864 C C . ALA A 1 118 ? 5.550 7.608 -1.222 1.00 95.50 118 ALA A C 1
ATOM 866 O O . ALA A 1 118 ? 4.606 8.397 -1.177 1.00 95.50 118 ALA A O 1
ATOM 867 N N . HIS A 1 119 ? 5.364 6.282 -1.257 1.00 97.19 119 HIS A N 1
ATOM 868 C CA . HIS A 1 119 ? 4.048 5.658 -1.439 1.00 97.19 119 HIS A CA 1
ATOM 869 C C . HIS A 1 119 ? 3.420 5.057 -0.177 1.00 97.19 119 HIS A C 1
ATOM 871 O O . HIS A 1 119 ? 2.189 5.015 -0.074 1.00 97.19 119 HIS A O 1
ATOM 877 N N . VAL A 1 120 ? 4.218 4.634 0.807 1.00 98.06 120 VAL A N 1
ATOM 878 C CA . VAL A 1 120 ? 3.698 4.002 2.028 1.00 98.06 120 VAL A CA 1
ATOM 879 C C . VAL A 1 120 ? 2.703 4.879 2.816 1.00 98.06 120 VAL A C 1
ATOM 881 O O . VAL A 1 120 ? 1.690 4.327 3.256 1.00 98.06 120 VAL A O 1
ATOM 884 N N . PRO A 1 121 ? 2.853 6.221 2.929 1.00 98.00 121 PRO A N 1
ATOM 885 C CA . PRO A 1 121 ? 1.891 7.045 3.667 1.00 98.00 121 PRO A CA 1
ATOM 886 C C . PRO A 1 121 ? 0.509 7.067 3.009 1.00 98.00 121 PRO A C 1
ATOM 888 O O . PRO A 1 121 ? -0.514 7.131 3.694 1.00 98.00 121 PRO A O 1
ATOM 891 N N . TRP A 1 122 ? 0.459 6.972 1.679 1.00 97.88 122 TRP A N 1
ATOM 892 C CA . TRP A 1 122 ? -0.788 6.942 0.918 1.00 97.88 122 TRP A CA 1
ATOM 893 C C . TRP A 1 122 ? -1.507 5.602 1.064 1.00 97.88 122 TRP A C 1
ATOM 895 O O . TRP A 1 122 ? -2.720 5.583 1.265 1.00 97.88 122 TRP A O 1
ATOM 905 N N . SER A 1 123 ? -0.762 4.493 1.072 1.00 98.31 123 SER A N 1
ATOM 906 C CA . SER A 1 123 ? -1.309 3.163 1.375 1.00 98.31 123 SER A CA 1
ATOM 907 C C . SER A 1 123 ? -1.907 3.112 2.787 1.00 98.31 123 SER A C 1
ATOM 909 O O . SER A 1 123 ? -3.057 2.708 2.979 1.00 98.31 123 SER A O 1
ATOM 911 N N . MET A 1 124 ? -1.172 3.630 3.779 1.00 98.25 124 MET A N 1
ATOM 912 C CA . MET A 1 124 ? -1.653 3.762 5.160 1.00 98.25 124 MET A CA 1
ATOM 913 C C . MET A 1 124 ? -2.907 4.643 5.251 1.00 98.25 124 MET A C 1
ATOM 915 O O . MET A 1 124 ? -3.858 4.302 5.953 1.00 98.25 124 MET A O 1
ATOM 919 N N . THR A 1 125 ? -2.941 5.753 4.513 1.00 97.94 125 THR A N 1
ATOM 920 C CA . THR A 1 125 ? -4.104 6.650 4.433 1.00 97.94 125 THR A CA 1
ATOM 921 C C . THR A 1 125 ? -5.324 5.928 3.870 1.00 97.94 125 THR A C 1
ATOM 923 O O . THR A 1 125 ? -6.395 5.965 4.477 1.00 97.94 125 THR A O 1
ATOM 926 N N . ALA A 1 126 ? -5.168 5.226 2.746 1.00 98.12 126 ALA A N 1
ATOM 927 C CA . ALA A 1 126 ? -6.245 4.474 2.113 1.00 98.12 126 ALA A CA 1
ATOM 928 C C . ALA A 1 126 ? -6.805 3.384 3.037 1.00 98.12 126 ALA A C 1
ATOM 930 O O . ALA A 1 126 ? -8.020 3.211 3.109 1.00 98.12 126 ALA A O 1
ATOM 931 N N . ALA A 1 127 ? -5.942 2.694 3.788 1.00 98.06 127 ALA A N 1
ATOM 932 C CA . ALA A 1 127 ? -6.343 1.691 4.771 1.00 98.06 127 ALA A CA 1
ATOM 933 C C . ALA A 1 127 ? -7.114 2.286 5.962 1.00 98.06 127 ALA A C 1
ATOM 935 O O . ALA A 1 127 ? -8.028 1.646 6.485 1.00 98.06 127 ALA A O 1
ATOM 936 N N . LEU A 1 128 ? -6.789 3.512 6.384 1.00 97.12 128 LEU A N 1
ATOM 937 C CA . LEU A 1 128 ? -7.479 4.174 7.491 1.00 97.12 128 LEU A CA 1
ATOM 938 C C . LEU A 1 128 ? -8.921 4.561 7.149 1.00 97.12 128 LEU A C 1
ATOM 940 O O . LEU A 1 128 ? -9.770 4.511 8.034 1.00 97.12 128 LEU A O 1
ATOM 944 N N . LEU A 1 129 ? -9.238 4.895 5.896 1.00 96.31 129 LEU A N 1
ATOM 945 C CA . LEU A 1 129 ? -10.596 5.296 5.498 1.00 96.31 129 LEU A CA 1
ATOM 946 C C . LEU A 1 129 ? -11.680 4.266 5.894 1.00 96.31 129 LEU A C 1
ATOM 948 O O . LEU A 1 129 ? 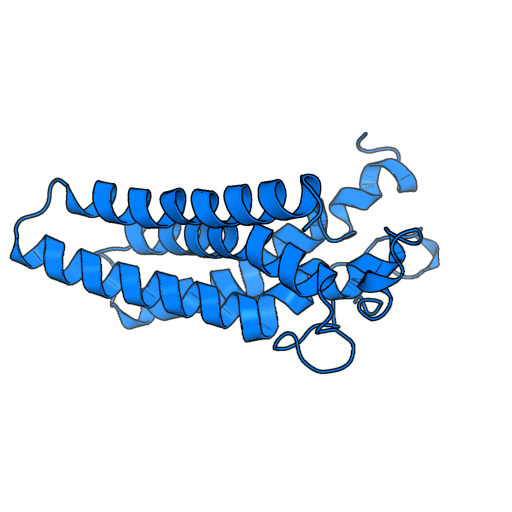-12.593 4.631 6.643 1.00 96.31 129 LEU A O 1
ATOM 952 N N . PRO A 1 130 ? -11.605 2.981 5.486 1.00 96.31 130 PRO A N 1
ATOM 953 C CA . PRO A 1 130 ? -12.589 1.983 5.898 1.00 96.31 130 PRO A CA 1
ATOM 954 C C . PRO A 1 130 ? -12.503 1.640 7.393 1.00 96.31 130 PRO A C 1
ATOM 956 O O . PRO A 1 130 ? -13.532 1.375 8.013 1.00 96.31 130 PRO A O 1
ATOM 959 N N . VAL A 1 131 ? -11.314 1.682 8.006 1.00 95.31 131 VAL A N 1
ATOM 960 C CA . VAL A 1 131 ? -11.141 1.439 9.453 1.00 95.31 131 VAL A CA 1
ATOM 961 C C . VAL A 1 131 ? -11.896 2.477 10.276 1.00 95.31 131 VAL A C 1
ATOM 963 O O . VAL A 1 131 ? -12.595 2.135 11.231 1.00 95.31 131 VAL A O 1
ATOM 966 N N . LEU A 1 132 ? -11.779 3.748 9.897 1.00 92.75 132 LEU A N 1
ATOM 967 C CA . LEU A 1 132 ? -12.480 4.845 10.547 1.00 92.75 132 LEU A CA 1
ATOM 968 C C . LEU A 1 132 ? -13.989 4.770 10.286 1.00 92.75 132 LEU A C 1
ATOM 970 O O . LEU A 1 132 ? -14.764 4.971 11.219 1.00 92.75 132 LEU A O 1
ATOM 974 N N . ALA A 1 133 ? -14.412 4.404 9.073 1.00 93.44 133 ALA A N 1
ATOM 975 C CA . ALA A 1 133 ? -15.827 4.243 8.730 1.00 93.44 133 ALA A CA 1
ATOM 976 C C . ALA A 1 133 ? -16.520 3.104 9.506 1.00 93.44 133 ALA A C 1
ATOM 978 O O . ALA A 1 133 ? -17.689 3.213 9.878 1.00 93.44 133 ALA A O 1
ATOM 979 N N . LEU A 1 134 ? -15.805 2.008 9.771 1.00 93.69 134 LEU A N 1
ATOM 980 C CA . LEU A 1 134 ? -16.329 0.829 10.472 1.00 93.69 134 LEU A CA 1
ATOM 981 C C . LEU A 1 134 ? -16.148 0.888 11.993 1.00 93.69 134 LEU A C 1
ATOM 983 O O . LEU A 1 134 ? -16.560 -0.026 12.715 1.00 93.69 134 LEU A O 1
ATOM 987 N N . ARG A 1 135 ? -15.550 1.961 12.509 1.00 85.94 135 ARG A N 1
ATOM 988 C CA . ARG A 1 135 ? -15.274 2.120 13.933 1.00 85.94 135 ARG A CA 1
ATOM 989 C C . ARG A 1 135 ? -16.552 2.037 14.767 1.00 85.94 135 ARG A C 1
ATOM 991 O O . ARG A 1 135 ? -17.521 2.750 14.527 1.00 85.94 135 ARG A O 1
ATOM 998 N N . GLY A 1 136 ? -16.538 1.174 15.784 1.00 86.00 136 GLY A N 1
ATOM 999 C CA . GLY A 1 136 ? -17.697 0.934 16.655 1.00 86.00 136 GLY A CA 1
ATOM 1000 C C . GLY A 1 136 ? -18.858 0.203 15.969 1.00 86.00 136 GLY A C 1
ATOM 1001 O O . GLY A 1 136 ? -19.886 -0.016 16.601 1.00 86.00 136 GLY A O 1
ATOM 1002 N N . ARG A 1 137 ? -18.701 -0.176 14.694 1.00 91.56 137 ARG A N 1
ATOM 1003 C CA . ARG A 1 137 ? -19.672 -0.940 13.894 1.00 91.56 137 ARG A CA 1
ATOM 1004 C C . ARG A 1 137 ? -19.158 -2.334 13.526 1.00 91.56 137 ARG A C 1
ATOM 1006 O O . ARG A 1 137 ? -19.943 -3.170 13.097 1.00 91.56 137 ARG A O 1
ATOM 1013 N N . ALA A 1 138 ? -17.860 -2.577 13.690 1.00 93.75 138 ALA A N 1
ATOM 1014 C CA . ALA A 1 138 ? -17.194 -3.844 13.426 1.00 93.75 138 ALA A CA 1
ATOM 1015 C C . ALA A 1 138 ? -16.218 -4.196 14.566 1.00 93.75 138 ALA A C 1
ATOM 1017 O O . ALA A 1 138 ? -15.710 -3.291 15.239 1.00 93.75 138 ALA A O 1
ATOM 1018 N N . PRO A 1 139 ? -15.930 -5.492 14.789 1.00 93.88 139 PRO A N 1
ATOM 1019 C CA . PRO A 1 139 ? -14.925 -5.912 15.758 1.00 93.88 139 PRO A CA 1
ATOM 1020 C C . PRO A 1 139 ? -13.520 -5.467 15.326 1.00 93.88 139 PRO A C 1
ATOM 1022 O O .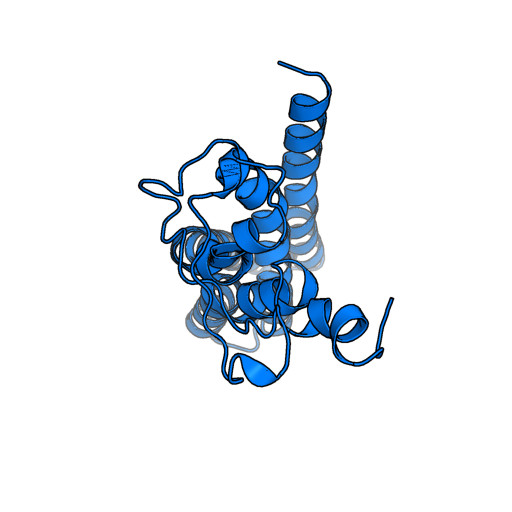 PRO A 1 139 ? -13.213 -5.419 14.134 1.00 93.88 139 PRO A O 1
ATOM 1025 N N . ALA A 1 140 ? -12.641 -5.207 16.298 1.00 91.44 140 ALA A N 1
ATOM 1026 C CA . ALA A 1 140 ? -11.284 -4.709 16.046 1.00 91.44 140 ALA A CA 1
ATOM 1027 C C . ALA A 1 140 ? -10.481 -5.615 15.098 1.00 91.44 140 ALA A C 1
ATOM 1029 O O . ALA A 1 140 ? -9.805 -5.125 14.197 1.00 91.44 140 ALA A O 1
ATOM 1030 N N . LEU A 1 141 ? -10.607 -6.939 15.243 1.00 94.94 141 LEU A N 1
ATOM 1031 C CA . LEU A 1 141 ? -9.931 -7.884 14.355 1.00 94.94 141 LEU A CA 1
ATOM 1032 C C . LEU A 1 141 ? -10.336 -7.675 12.888 1.00 94.94 141 LEU A C 1
ATOM 1034 O O . LEU A 1 141 ? -9.465 -7.643 12.027 1.00 94.94 141 LEU A O 1
ATOM 1038 N N . ALA A 1 142 ? -11.623 -7.443 12.606 1.00 96.31 142 ALA A N 1
ATOM 1039 C CA . ALA A 1 142 ? -12.086 -7.196 11.242 1.00 96.31 142 ALA A CA 1
ATOM 1040 C C . ALA A 1 142 ? -11.477 -5.911 10.664 1.00 96.31 142 ALA A C 1
ATOM 1042 O O . ALA A 1 142 ? -11.002 -5.916 9.532 1.00 96.31 142 ALA A O 1
ATOM 1043 N N . THR A 1 143 ? -11.420 -4.825 11.443 1.00 95.88 143 THR A N 1
ATOM 1044 C CA . THR A 1 143 ? -10.804 -3.573 10.978 1.00 95.88 143 THR A CA 1
ATOM 1045 C C . THR A 1 143 ? -9.298 -3.717 10.753 1.00 95.88 143 THR A C 1
ATOM 1047 O O . THR A 1 143 ? -8.772 -3.159 9.795 1.00 95.88 143 THR A O 1
ATOM 1050 N N . LEU A 1 144 ? -8.601 -4.501 11.582 1.00 96.94 144 LEU A N 1
ATOM 1051 C CA . LEU A 1 144 ? -7.169 -4.767 11.414 1.00 96.94 144 LEU A CA 1
ATOM 1052 C C . LEU A 1 144 ? -6.892 -5.647 10.188 1.00 96.94 144 LEU A C 1
ATOM 1054 O O . LEU A 1 144 ? -5.962 -5.365 9.434 1.00 96.94 144 LEU A O 1
ATOM 1058 N N . THR A 1 145 ? -7.721 -6.664 9.936 1.00 98.00 145 THR A N 1
ATOM 1059 C CA . THR A 1 145 ? -7.639 -7.475 8.713 1.00 98.00 145 THR A CA 1
ATOM 1060 C C . THR A 1 145 ? -7.906 -6.633 7.469 1.00 98.00 145 THR A C 1
ATOM 1062 O O . THR A 1 145 ? -7.189 -6.776 6.484 1.00 98.00 145 THR A O 1
ATOM 1065 N N . ILE A 1 146 ? -8.882 -5.720 7.515 1.00 97.94 146 ILE A N 1
ATOM 1066 C CA . ILE A 1 146 ? -9.139 -4.772 6.423 1.00 97.94 146 ILE A CA 1
ATOM 1067 C C . ILE A 1 146 ? -7.919 -3.882 6.188 1.00 97.94 146 ILE A C 1
ATOM 1069 O O . ILE A 1 146 ? -7.490 -3.745 5.047 1.00 97.94 146 ILE A O 1
ATOM 1073 N N . ALA A 1 147 ? -7.327 -3.319 7.243 1.00 98.19 147 ALA A N 1
ATOM 1074 C CA . ALA A 1 147 ? -6.146 -2.472 7.113 1.00 98.19 147 ALA A CA 1
ATOM 1075 C C . ALA A 1 147 ? -4.975 -3.216 6.453 1.00 98.19 147 ALA A C 1
ATOM 1077 O O . ALA A 1 147 ? -4.350 -2.697 5.527 1.00 98.19 147 ALA A O 1
ATOM 1078 N N . LEU A 1 148 ? -4.726 -4.458 6.884 1.00 98.62 148 LEU A N 1
ATOM 1079 C CA . LEU A 1 148 ? -3.700 -5.317 6.301 1.00 98.62 148 LEU A CA 1
ATOM 1080 C C . LEU A 1 148 ? -4.004 -5.653 4.835 1.00 98.62 148 LEU A C 1
ATOM 1082 O O . LEU A 1 148 ? -3.125 -5.515 3.993 1.00 98.62 148 LEU A O 1
ATOM 1086 N N . ALA A 1 149 ? -5.233 -6.061 4.512 1.00 98.62 149 ALA A N 1
ATOM 1087 C CA . ALA A 1 149 ? -5.626 -6.414 3.147 1.00 98.62 149 ALA A CA 1
ATOM 1088 C C . ALA A 1 149 ? -5.547 -5.212 2.194 1.00 98.62 149 ALA A C 1
ATOM 1090 O O . ALA A 1 149 ? -5.093 -5.348 1.056 1.00 98.62 149 ALA A O 1
ATOM 1091 N N . VAL A 1 150 ? -5.945 -4.025 2.661 1.00 98.69 150 VAL A N 1
ATOM 1092 C CA . VAL A 1 150 ? -5.832 -2.795 1.875 1.00 98.69 150 VAL A CA 1
ATOM 1093 C C . VAL A 1 150 ? -4.370 -2.440 1.643 1.00 98.69 150 VAL A C 1
ATOM 1095 O O . VAL A 1 150 ? -3.992 -2.225 0.495 1.00 98.69 150 VAL A O 1
ATOM 1098 N N . GLY A 1 151 ? -3.549 -2.440 2.696 1.00 98.56 151 GLY A N 1
ATOM 1099 C CA . GLY A 1 151 ? -2.136 -2.078 2.594 1.00 98.56 151 GLY A CA 1
ATOM 1100 C C . GLY A 1 151 ? -1.294 -3.078 1.800 1.00 98.56 151 GLY A C 1
ATOM 1101 O O . GLY A 1 151 ? -0.400 -2.673 1.062 1.00 98.56 151 GLY A O 1
ATOM 1102 N N . ALA A 1 152 ? -1.585 -4.375 1.920 1.00 98.62 152 ALA A N 1
ATOM 1103 C CA . ALA A 1 152 ? -0.821 -5.440 1.277 1.00 98.62 152 ALA A CA 1
ATOM 1104 C C . ALA A 1 152 ? -1.278 -5.762 -0.149 1.00 98.62 152 ALA A C 1
ATOM 1106 O O . ALA A 1 152 ? -0.459 -6.241 -0.923 1.00 98.62 152 ALA A O 1
ATOM 1107 N N . VAL A 1 153 ? -2.554 -5.545 -0.497 1.00 98.44 153 VAL A N 1
ATOM 1108 C CA . VAL A 1 153 ? -3.120 -6.042 -1.765 1.00 98.44 153 VAL A CA 1
ATOM 1109 C C . VAL A 1 153 ? -3.956 -4.988 -2.485 1.00 98.44 153 VAL A C 1
ATOM 1111 O O . VAL A 1 153 ? -3.608 -4.596 -3.595 1.00 98.44 153 VAL A O 1
ATOM 1114 N N . VAL A 1 154 ? -5.050 -4.508 -1.884 1.00 98.44 154 VAL A N 1
ATOM 1115 C CA . VAL A 1 154 ? -6.061 -3.721 -2.624 1.00 98.44 154 VAL A CA 1
ATOM 1116 C C . VAL A 1 154 ? -5.492 -2.403 -3.148 1.00 98.44 154 VAL A C 1
ATOM 1118 O O . VAL A 1 154 ? -5.606 -2.116 -4.338 1.00 98.44 154 VAL A O 1
ATOM 1121 N N . TYR A 1 155 ? -4.876 -1.606 -2.272 1.00 98.38 155 TYR A N 1
ATOM 1122 C CA . TYR A 1 155 ? -4.282 -0.331 -2.667 1.00 98.38 155 TYR A CA 1
ATOM 1123 C C . TYR A 1 155 ? -3.083 -0.527 -3.614 1.00 98.38 155 TYR A C 1
ATOM 1125 O O . TYR A 1 155 ? -3.069 0.110 -4.667 1.00 98.38 155 TYR A O 1
ATOM 1133 N N . PRO A 1 156 ? -2.128 -1.433 -3.326 1.00 98.50 156 PRO A N 1
ATOM 1134 C CA . PRO A 1 156 ? -1.035 -1.757 -4.238 1.00 98.50 156 PRO A CA 1
ATOM 1135 C C . PRO A 1 156 ? -1.427 -2.130 -5.661 1.00 98.50 156 PRO A C 1
ATOM 1137 O O . PRO A 1 156 ? -0.815 -1.635 -6.602 1.00 98.50 156 PRO A O 1
ATOM 1140 N N . LEU A 1 157 ? -2.434 -2.990 -5.833 1.00 98.12 157 LEU A N 1
ATOM 1141 C CA . LEU A 1 157 ? -2.882 -3.408 -7.161 1.00 98.12 157 LEU A CA 1
ATOM 1142 C C . LEU A 1 157 ? -3.482 -2.231 -7.925 1.00 98.12 157 LEU A C 1
ATOM 1144 O O . LEU A 1 157 ? -3.118 -1.998 -9.073 1.00 98.12 157 LEU A O 1
ATOM 1148 N N . ALA A 1 158 ? -4.326 -1.432 -7.266 1.00 97.62 158 ALA A N 1
ATOM 1149 C CA . ALA A 1 158 ? -4.827 -0.201 -7.864 1.00 97.62 158 ALA A CA 1
ATOM 1150 C C . ALA A 1 158 ? -3.670 0.741 -8.240 1.00 97.62 158 ALA A C 1
ATOM 1152 O O . ALA A 1 158 ? -3.643 1.271 -9.347 1.00 97.62 158 ALA A O 1
ATOM 1153 N N . GLY A 1 159 ? -2.679 0.893 -7.359 1.00 97.19 159 GLY A N 1
ATOM 1154 C CA . GLY A 1 159 ? -1.467 1.663 -7.618 1.00 97.19 159 GLY A CA 1
ATOM 1155 C C . GLY A 1 159 ? -0.661 1.135 -8.807 1.00 97.19 159 GLY A C 1
ATOM 1156 O O . GLY A 1 159 ? -0.171 1.935 -9.601 1.00 97.19 159 GLY A O 1
ATOM 1157 N N . ASN A 1 160 ? -0.562 -0.186 -8.981 1.00 96.62 160 ASN A N 1
ATOM 1158 C CA . ASN A 1 160 ? 0.100 -0.791 -10.134 1.00 96.62 160 ASN A CA 1
ATOM 1159 C C . ASN A 1 160 ? -0.575 -0.349 -11.428 1.00 96.62 160 ASN A C 1
ATOM 1161 O O . ASN A 1 160 ? 0.093 0.155 -12.326 1.00 96.62 160 ASN A O 1
ATOM 1165 N N . TRP A 1 161 ? -1.903 -0.464 -11.481 1.00 95.00 161 TRP A N 1
ATOM 1166 C CA . TRP A 1 161 ? -2.676 -0.205 -12.690 1.00 95.00 161 TRP A CA 1
ATOM 1167 C C . TRP A 1 161 ? -2.480 1.213 -13.219 1.00 95.00 161 TRP A C 1
ATOM 1169 O O . TRP A 1 161 ? -2.337 1.376 -14.425 1.00 95.00 161 TRP A O 1
ATOM 1179 N N . VAL A 1 162 ? -2.443 2.220 -12.340 1.00 93.19 162 VAL A N 1
ATOM 1180 C CA . VAL A 1 162 ? -2.331 3.637 -12.739 1.00 93.19 162 VAL A CA 1
ATOM 1181 C C . VAL A 1 162 ? -0.920 4.224 -12.672 1.00 93.19 162 VAL A C 1
ATOM 1183 O O . VAL A 1 162 ? -0.649 5.173 -13.396 1.00 93.19 162 VAL A O 1
ATOM 1186 N N . GLN A 1 163 ? -0.033 3.727 -11.806 1.00 90.81 163 GLN A N 1
ATOM 1187 C CA . GLN A 1 163 ? 1.277 4.355 -11.540 1.00 90.81 163 GLN A CA 1
ATOM 1188 C C . GLN A 1 163 ? 2.457 3.379 -11.635 1.00 90.81 163 GLN A C 1
ATOM 1190 O O . GLN A 1 163 ? 3.590 3.806 -11.823 1.00 90.81 163 GLN A O 1
ATOM 1195 N N . GLY A 1 164 ? 2.218 2.073 -11.513 1.00 88.19 164 GLY A N 1
ATOM 1196 C CA . GLY A 1 164 ? 3.257 1.037 -11.552 1.00 88.19 164 GLY A CA 1
ATOM 1197 C C . GLY A 1 164 ? 3.524 0.441 -12.934 1.00 88.19 164 GLY A C 1
ATOM 1198 O O . GLY A 1 164 ? 4.109 -0.640 -13.021 1.00 88.19 164 GLY A O 1
ATOM 1199 N N . GLY A 1 165 ? 3.064 1.106 -13.998 1.00 86.44 165 GLY A N 1
ATOM 1200 C CA . GLY A 1 165 ? 3.142 0.592 -15.370 1.00 86.44 165 GLY A CA 1
ATOM 1201 C C . GLY A 1 165 ? 2.118 -0.504 -15.678 1.00 86.44 165 GLY A C 1
ATOM 1202 O O . GLY A 1 165 ? 2.348 -1.367 -16.521 1.00 86.44 165 GLY A O 1
ATOM 1203 N N . GLY A 1 166 ? 1.006 -0.518 -14.949 1.00 91.69 166 GLY A N 1
ATOM 1204 C CA . GLY A 1 166 ? -0.074 -1.459 -15.179 1.00 91.69 166 GLY A CA 1
ATOM 1205 C C . GLY A 1 166 ? -1.028 -1.041 -16.296 1.00 91.69 166 GLY A C 1
ATOM 1206 O O . GLY A 1 166 ? -0.888 -0.009 -16.950 1.00 91.69 166 GLY A O 1
ATOM 1207 N N . TRP A 1 167 ? -2.039 -1.877 -16.496 1.00 91.31 167 TRP A N 1
ATOM 1208 C CA . TRP A 1 167 ? -2.905 -1.822 -17.670 1.00 91.31 167 TRP A CA 1
ATOM 1209 C C . TRP A 1 167 ? -3.693 -0.518 -17.853 1.00 91.31 167 TRP A C 1
ATOM 1211 O O . TRP A 1 167 ? -3.933 -0.133 -18.995 1.00 91.31 167 TRP A O 1
ATOM 1221 N N . LEU A 1 168 ? -4.091 0.174 -16.774 1.00 91.56 168 LEU A N 1
ATOM 1222 C CA . LEU A 1 168 ? -4.806 1.452 -16.898 1.00 91.56 168 LEU A CA 1
ATOM 1223 C C . LEU A 1 168 ? -3.896 2.537 -17.481 1.00 91.56 168 LEU A C 1
ATOM 1225 O O . LEU A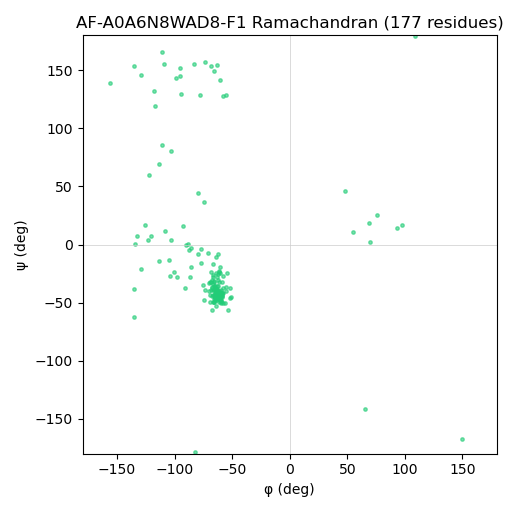 1 168 ? -4.351 3.328 -18.304 1.00 91.56 168 LEU A O 1
ATOM 1229 N N . ALA A 1 169 ? -2.614 2.546 -17.110 1.00 89.81 169 ALA A N 1
ATOM 1230 C CA . ALA A 1 169 ? -1.623 3.458 -17.674 1.00 89.81 169 ALA A CA 1
ATOM 1231 C C . ALA A 1 169 ? -1.315 3.155 -19.155 1.00 89.81 169 ALA A C 1
ATOM 1233 O O . ALA A 1 169 ? -0.907 4.046 -19.894 1.00 89.81 169 ALA A O 1
ATOM 1234 N N . ALA A 1 170 ? -1.547 1.921 -19.613 1.00 88.81 170 ALA A N 1
ATOM 1235 C CA . ALA A 1 170 ? -1.279 1.491 -20.986 1.00 88.81 170 ALA A CA 1
ATOM 1236 C C . ALA A 1 170 ? -2.444 1.735 -21.972 1.00 88.81 170 ALA A C 1
ATOM 1238 O O . ALA A 1 170 ? -2.306 1.490 -23.172 1.00 88.81 170 ALA A O 1
ATOM 1239 N N . LEU A 1 171 ? -3.603 2.215 -21.501 1.00 88.56 171 LEU A N 1
ATOM 1240 C CA . LEU A 1 171 ? -4.777 2.426 -22.359 1.00 88.56 171 LEU A CA 1
ATOM 1241 C C . LEU A 1 171 ? -4.543 3.493 -23.442 1.00 88.56 171 LEU A C 1
ATOM 1243 O O . LEU A 1 171 ? -4.987 3.320 -24.582 1.00 88.56 171 LEU A O 1
ATOM 1247 N N . GLY A 1 172 ? -3.826 4.570 -23.109 1.00 86.94 172 GLY A N 1
ATOM 1248 C CA . GLY A 1 172 ? -3.507 5.645 -24.051 1.00 86.94 172 GLY A CA 1
ATOM 1249 C C . GLY A 1 172 ? -2.612 5.168 -25.196 1.00 86.94 172 GLY A C 1
ATOM 1250 O O . GLY A 1 172 ? -2.928 5.397 -26.363 1.00 86.94 172 GLY A O 1
ATOM 1251 N N . SER A 1 173 ? -1.541 4.436 -24.875 1.00 84.31 173 SER A N 1
ATOM 1252 C CA . SER A 1 173 ? -0.551 3.972 -25.854 1.00 84.31 173 SER A CA 1
ATOM 1253 C C . SER A 1 173 ? -1.032 2.805 -26.720 1.00 84.31 173 SER A C 1
ATOM 1255 O O . SER A 1 173 ? -0.683 2.751 -27.897 1.00 84.31 173 SER A O 1
ATOM 1257 N N . ASN A 1 174 ? -1.834 1.884 -26.173 1.00 85.56 174 ASN A N 1
ATOM 1258 C CA . ASN A 1 174 ? -2.237 0.675 -26.900 1.00 85.56 174 ASN A CA 1
ATOM 1259 C C . ASN A 1 174 ? -3.543 0.829 -27.687 1.00 85.56 174 ASN A C 1
ATOM 1261 O O . ASN A 1 174 ? -3.678 0.240 -28.758 1.00 85.56 174 ASN A O 1
ATOM 1265 N N . VAL A 1 175 ? -4.529 1.561 -27.155 1.00 87.56 175 VAL A N 1
ATOM 1266 C CA . VAL A 1 175 ? -5.890 1.606 -27.730 1.00 87.56 175 VAL A CA 1
ATOM 1267 C C . VAL A 1 175 ? -6.456 3.021 -27.881 1.00 87.56 175 VAL A C 1
ATOM 1269 O O . VAL A 1 175 ? -7.622 3.175 -28.237 1.00 87.56 175 VAL A O 1
ATOM 1272 N N . GLY A 1 176 ? -5.653 4.062 -27.636 1.00 86.25 176 GLY A N 1
ATOM 1273 C CA . GLY A 1 176 ? -6.063 5.460 -27.807 1.00 86.25 176 GLY A CA 1
ATOM 1274 C C . GLY A 1 176 ? -7.112 5.939 -26.797 1.00 86.25 176 GLY A C 1
ATOM 1275 O O . GLY A 1 176 ? -7.782 6.941 -27.039 1.00 86.25 176 GLY A O 1
ATOM 1276 N N . LEU A 1 177 ? -7.279 5.231 -25.675 1.00 82.69 177 LEU A N 1
ATOM 1277 C CA . LEU A 1 177 ? -8.209 5.593 -24.604 1.00 82.69 177 LEU A CA 1
ATOM 1278 C C . LEU A 1 177 ? -7.433 6.201 -23.431 1.00 82.69 177 LEU A C 1
ATOM 1280 O O . LEU A 1 177 ? -7.137 5.523 -22.454 1.00 82.69 177 LEU A O 1
ATOM 1284 N N . GLY A 1 178 ? -7.083 7.482 -23.529 1.00 77.31 178 GLY A N 1
ATOM 1285 C CA . GLY A 1 178 ? -6.317 8.186 -22.496 1.00 77.31 178 GLY A CA 1
ATOM 1286 C C . GLY A 1 178 ? -5.433 9.288 -23.072 1.00 77.31 178 GLY A C 1
ATOM 1287 O O . GLY A 1 178 ? -5.598 9.678 -24.229 1.00 77.31 178 GLY A O 1
ATOM 1288 N N . HIS A 1 179 ? -4.513 9.789 -22.250 1.00 61.12 179 HIS A N 1
ATOM 1289 C CA . HIS A 1 179 ? -3.447 10.714 -22.640 1.00 61.12 179 HIS A CA 1
ATOM 1290 C C . HIS A 1 179 ? -2.096 10.054 -22.401 1.00 61.12 179 HIS A C 1
ATOM 1292 O O . HIS A 1 179 ? -1.977 9.382 -21.351 1.00 61.12 179 HIS A O 1
#

Mean predicted aligned error: 4.33 Å

pLDDT: mean 92.18, std 6.49, range [57.84, 98.75]